Protein AF-0000000074071167 (afdb_homodimer)

Solvent-accessible surface area (backbone atoms only — not comparable to full-atom values): 14861 Å² total; per-residue (Å²): 129,53,59,58,55,45,3,50,53,38,32,27,72,57,63,32,62,69,58,28,47,52,48,52,48,46,32,66,63,79,45,95,58,9,66,58,42,38,47,42,33,30,44,48,33,30,44,53,70,60,43,84,77,59,56,71,67,57,53,39,49,47,52,36,39,33,23,45,48,62,66,31,44,68,61,24,44,54,43,50,52,38,33,47,76,71,65,48,55,68,67,48,55,52,46,49,53,56,64,41,32,87,77,57,34,65,68,40,50,60,58,34,46,63,49,51,50,50,53,35,55,75,70,47,51,77,78,44,74,84,52,63,75,78,58,71,87,106,130,52,59,59,55,44,4,50,52,39,33,28,71,57,64,32,63,68,58,29,49,52,47,52,48,46,33,65,63,80,44,96,58,9,65,58,41,38,47,42,33,30,45,48,34,30,44,53,70,61,43,83,76,58,56,70,67,57,52,39,49,46,52,36,39,34,23,44,49,64,66,32,45,69,60,26,43,55,43,48,52,37,34,46,76,71,64,47,54,68,68,46,54,51,48,50,54,57,64,41,33,89,77,57,33,67,69,40,52,59,58,35,46,64,50,50,49,50,53,36,53,76,69,46,48,77,78,42,75,88,37,68,83,62,56,72,86,105

Foldseek 3Di:
DDLLVLLLVQCCVQQNDPVSVVLVCLLVVPDVCNVVSVCCSRDVRNPVCPDDDDDNLVVLLVQLLVCLLVLNQVVNLSSVVSNVVVPNDPVVVVVSLVVCCVPRHDVSSVSNVVSSVVVCVVVCVLVDCVPVPDVPVD/DDLLVLLLVQCCVQQNDVVSVVLVCLLVVPDVCNVVSVCCSRDVRNPVCPDDDDDNLVVLLVQLLVCLQVLNQVVNLSSVVSNVVVPNDPVVVVVSLVVCCVPRHDVSSVSNVVSSVVVCVVVCVQVDCVVVVVPPVD

Organism: Necator americanus (NCBI:txid51031)

Nearest PDB structures (foldseek):
  2af7-assembly1_A  TM=8.895E-01  e=4.148E-04  Methanothermobacter thermautotrophicus
  2af7-assembly1_F  TM=8.508E-01  e=3.575E-04  Methanothermobacter thermautotrophicus
  4g9q-assembly1_A  TM=8.510E-01  e=4.271E-03  Sinorhizobium meliloti 1021
  2qeu-assembly1_B  TM=6.528E-01  e=2.496E-01  Paraburkholderia xenovorans LB400
  1vke-assembly1_A  TM=6.122E-01  e=4.307E-01  Thermotoga maritima MSB8

InterPro domains:
  IPR003779 Alkyl hydroperoxide reductase AhpD/CMD-like [PF02627] (41-117)
  IPR029032 AhpD-like [G3DSA:1.20.1290.10] (3-125)
  IPR029032 AhpD-like [SSF69118] (4-121)
  IPR052512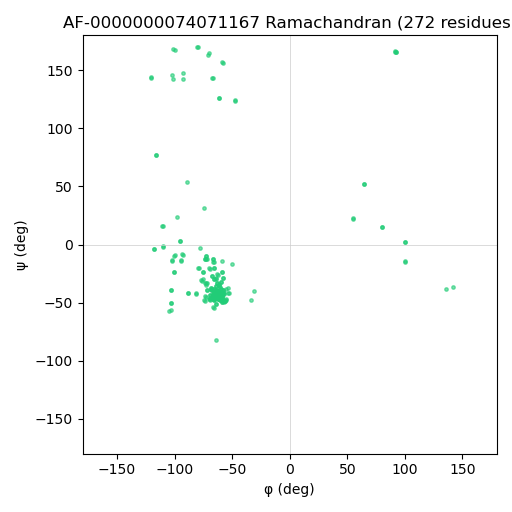 4-carboxymuconolactone decarboxylase/NDH-1 regulator [PTHR33570] (2-123)

Radius of gyration: 20.26 Å; Cα contacts (8 Å, |Δi|>4): 329; chains: 2; bounding box: 52×61×46 Å

Structure (mmCIF, N/CA/C/O backbone):
data_AF-0000000074071167-model_v1
#
loop_
_entity.id
_entity.type
_entity.pdbx_description
1 polymer 'Carboxymuconolactone decarboxylase family protein'
#
loop_
_atom_site.group_PDB
_atom_site.id
_atom_site.type_symbol
_atom_site.label_atom_id
_atom_site.label_alt_id
_atom_site.label_comp_id
_atom_site.label_asym_id
_atom_site.label_entity_id
_atom_site.label_seq_id
_atom_site.pdbx_PDB_ins_code
_atom_site.Cartn_x
_atom_site.Cartn_y
_atom_site.Cartn_z
_atom_site.occupancy
_atom_site.B_iso_or_equiv
_atom_site.auth_seq_id
_atom_site.auth_comp_id
_atom_site.auth_asym_id
_atom_site.auth_atom_id
_atom_site.pdbx_PDB_model_num
ATOM 1 N N . MET A 1 1 ? 15.211 -28.516 -3.738 1 82.88 1 MET A N 1
ATOM 2 C CA . MET A 1 1 ? 14.008 -27.938 -4.328 1 82.88 1 MET A CA 1
ATOM 3 C C . MET A 1 1 ? 14.367 -26.844 -5.324 1 82.88 1 MET A C 1
ATOM 5 O O . MET A 1 1 ? 15.203 -25.984 -5.039 1 82.88 1 MET A O 1
ATOM 9 N N . THR A 1 2 ? 13.945 -26.984 -6.566 1 92 2 THR A N 1
ATOM 10 C CA . THR A 1 2 ? 14.219 -25.984 -7.602 1 92 2 THR A CA 1
ATOM 11 C C . THR A 1 2 ? 13.43 -24.703 -7.348 1 92 2 THR A C 1
ATOM 13 O O . THR A 1 2 ? 12.531 -24.688 -6.5 1 92 2 THR A O 1
ATOM 16 N N . ALA A 1 3 ? 13.836 -23.656 -8.016 1 92.56 3 ALA A N 1
ATOM 17 C CA . ALA A 1 3 ? 13.078 -22.406 -7.945 1 92.56 3 ALA A CA 1
ATOM 18 C C . ALA A 1 3 ? 11.617 -22.641 -8.336 1 92.56 3 ALA A C 1
ATOM 20 O O . ALA A 1 3 ? 10.711 -22.047 -7.734 1 92.56 3 ALA A O 1
ATOM 21 N N . ARG A 1 4 ? 11.359 -23.469 -9.312 1 96.12 4 ARG A N 1
ATOM 22 C CA . ARG A 1 4 ? 10.008 -23.766 -9.789 1 96.12 4 ARG A CA 1
ATOM 23 C C . ARG A 1 4 ? 9.203 -24.5 -8.719 1 96.12 4 ARG A C 1
ATOM 25 O O . ARG A 1 4 ? 8.016 -24.219 -8.531 1 96.12 4 ARG A O 1
ATOM 32 N N . ASP A 1 5 ? 9.805 -25.484 -8.062 1 95.75 5 ASP A N 1
ATOM 33 C CA . ASP A 1 5 ? 9.133 -26.219 -6.992 1 95.75 5 ASP A CA 1
ATOM 34 C C . ASP A 1 5 ? 8.711 -25.281 -5.867 1 95.75 5 ASP A C 1
ATOM 36 O O . ASP A 1 5 ? 7.59 -25.375 -5.359 1 95.75 5 ASP A O 1
ATOM 40 N N . LYS A 1 6 ? 9.633 -24.438 -5.52 1 95.94 6 LYS A N 1
ATOM 41 C CA . LYS A 1 6 ? 9.352 -23.453 -4.477 1 95.94 6 LYS A CA 1
ATOM 42 C C . LYS A 1 6 ? 8.219 -22.516 -4.891 1 95.94 6 LYS A C 1
ATOM 44 O O . LYS A 1 6 ? 7.328 -22.219 -4.094 1 95.94 6 LYS A O 1
ATOM 49 N N . GLY A 1 7 ? 8.328 -22.031 -6.105 1 97.81 7 GLY A N 1
ATOM 50 C CA . GLY A 1 7 ? 7.297 -21.156 -6.637 1 97.81 7 GLY A CA 1
ATOM 51 C C . GLY A 1 7 ? 5.926 -21.812 -6.676 1 97.81 7 GLY A C 1
ATOM 52 O O . GLY A 1 7 ? 4.926 -21.188 -6.312 1 97.81 7 GLY A O 1
ATOM 53 N N . ASN A 1 8 ? 5.91 -23.047 -7.09 1 97.19 8 ASN A N 1
ATOM 54 C CA . ASN A 1 8 ? 4.648 -23.781 -7.137 1 97.19 8 ASN A CA 1
ATOM 55 C C . ASN A 1 8 ? 4.066 -23.984 -5.742 1 97.19 8 ASN A C 1
ATOM 57 O O . ASN A 1 8 ? 2.85 -23.891 -5.551 1 97.19 8 ASN A O 1
ATOM 61 N N . ALA A 1 9 ? 4.863 -24.312 -4.785 1 97.25 9 ALA A N 1
ATOM 62 C CA . ALA A 1 9 ? 4.398 -24.469 -3.406 1 97.25 9 ALA A CA 1
ATOM 63 C C . ALA A 1 9 ? 3.824 -23.156 -2.881 1 97.25 9 ALA A C 1
ATOM 65 O O . ALA A 1 9 ? 2.781 -23.141 -2.225 1 97.25 9 ALA A O 1
ATOM 66 N N . ALA A 1 10 ? 4.527 -22.062 -3.221 1 96.88 10 ALA A N 1
ATOM 67 C CA . ALA A 1 10 ? 4.086 -20.75 -2.773 1 96.88 10 ALA A CA 1
ATOM 68 C C . ALA A 1 10 ? 2.744 -20.375 -3.404 1 96.88 10 ALA A C 1
ATOM 70 O O . ALA A 1 10 ? 1.858 -19.844 -2.727 1 96.88 10 ALA A O 1
ATOM 71 N N . THR A 1 11 ? 2.605 -20.609 -4.688 1 97.69 11 THR A N 1
ATOM 72 C CA . THR A 1 11 ? 1.356 -20.297 -5.367 1 97.69 11 THR A CA 1
ATOM 73 C C . THR A 1 11 ? 0.211 -21.141 -4.828 1 97.69 11 THR A C 1
ATOM 75 O O . THR A 1 11 ? -0.906 -20.656 -4.652 1 97.69 11 THR A O 1
ATOM 78 N N . ARG A 1 12 ? 0.457 -22.375 -4.574 1 97.06 12 ARG A N 1
ATOM 79 C CA . ARG A 1 12 ? -0.574 -23.25 -4.023 1 97.06 12 ARG A CA 1
ATOM 80 C C . ARG A 1 12 ? -1.048 -22.75 -2.664 1 97.06 12 ARG A C 1
ATOM 82 O O . ARG A 1 12 ? -2.248 -22.75 -2.381 1 97.06 12 ARG A O 1
ATOM 89 N N . GLU A 1 13 ? -0.115 -22.422 -1.86 1 96.25 13 GLU A N 1
ATOM 90 C CA . GLU A 1 13 ? -0.447 -21.906 -0.532 1 96.25 13 GLU A CA 1
ATOM 91 C C . GLU A 1 13 ? -1.244 -20.609 -0.619 1 96.25 13 GLU A C 1
ATOM 93 O O . GLU A 1 13 ? -2.209 -20.422 0.124 1 96.25 13 GLU A O 1
ATOM 98 N N . LEU A 1 14 ? -0.869 -19.703 -1.526 1 95.69 14 LEU A N 1
ATOM 99 C CA . LEU A 1 14 ? -1.444 -18.359 -1.597 1 95.69 14 LEU A CA 1
ATOM 100 C C . LEU A 1 14 ? -2.779 -18.375 -2.334 1 95.69 14 LEU A C 1
ATOM 102 O O . LEU A 1 14 ? -3.754 -17.781 -1.881 1 95.69 14 LEU A O 1
ATOM 106 N N . MET A 1 15 ? -2.85 -19.125 -3.42 1 95.56 15 MET A N 1
ATOM 107 C CA . MET A 1 15 ? -3.998 -18.922 -4.297 1 95.56 15 MET A CA 1
ATOM 108 C C . MET A 1 15 ? -4.84 -20.188 -4.391 1 95.56 15 MET A C 1
ATOM 110 O O . MET A 1 15 ? -5.902 -20.188 -5.016 1 95.56 15 MET A O 1
ATOM 114 N N . GLY A 1 16 ? -4.375 -21.297 -3.752 1 95.19 16 GLY A N 1
ATOM 115 C CA . GLY A 1 16 ? -5.102 -22.562 -3.816 1 95.19 16 GLY A CA 1
ATOM 116 C C . GLY A 1 16 ? -4.66 -23.438 -4.965 1 95.19 16 GLY A C 1
ATOM 117 O O . GLY A 1 16 ? -4.016 -22.969 -5.906 1 95.19 16 GLY A O 1
ATOM 118 N N . THR A 1 17 ? -5.07 -24.656 -4.895 1 96.31 17 THR A N 1
ATOM 119 C CA . THR A 1 17 ? -4.578 -25.703 -5.781 1 96.31 17 THR A CA 1
ATOM 120 C C . THR A 1 17 ? -5.008 -25.438 -7.219 1 96.31 17 THR A C 1
ATOM 122 O O . THR A 1 17 ? -4.188 -25.516 -8.141 1 96.31 17 THR A O 1
ATOM 125 N N . GLU A 1 18 ? -6.23 -25.109 -7.438 1 95.62 18 GLU A N 1
ATOM 126 C CA . GLU A 1 18 ? -6.754 -24.969 -8.789 1 95.62 18 GLU A CA 1
ATOM 127 C C . GLU A 1 18 ? -6.062 -23.828 -9.531 1 95.62 18 GLU A C 1
ATOM 129 O O . GLU A 1 18 ? -5.562 -24.016 -10.648 1 95.62 18 GLU A O 1
ATOM 134 N N . GLN A 1 19 ? -6.012 -22.703 -8.938 1 95 19 GLN A N 1
ATOM 135 C CA . GLN A 1 19 ? -5.379 -21.547 -9.57 1 95 19 GLN A CA 1
ATOM 136 C C . GLN A 1 19 ? -3.881 -21.781 -9.758 1 95 19 GLN A C 1
ATOM 138 O O . GLN A 1 19 ? -3.307 -21.375 -10.773 1 95 19 GLN A O 1
ATOM 143 N N . SER A 1 20 ? -3.268 -22.359 -8.789 1 97.5 20 SER A N 1
ATOM 144 C CA . SER A 1 20 ? -1.844 -22.672 -8.875 1 97.5 20 SER A CA 1
ATOM 145 C C . SER A 1 20 ? -1.555 -23.609 -10.039 1 97.5 20 SER A C 1
ATOM 147 O O . SER A 1 20 ? -0.589 -23.422 -10.781 1 97.5 20 SER A O 1
ATOM 149 N N . GLU A 1 21 ? -2.355 -24.578 -10.234 1 96.81 21 GLU A N 1
ATOM 150 C CA . GLU A 1 21 ? -2.158 -25.547 -11.305 1 96.81 21 GLU A CA 1
ATOM 151 C C . GLU A 1 21 ? -2.348 -24.891 -12.68 1 96.81 21 GLU A C 1
ATOM 153 O O . GLU A 1 21 ? -1.665 -25.25 -13.641 1 96.81 21 GLU A O 1
ATOM 158 N N . ARG A 1 22 ? -3.314 -24.047 -12.719 1 96.62 22 ARG A N 1
ATOM 159 C CA . ARG A 1 22 ? -3.512 -23.344 -13.969 1 96.62 22 ARG A CA 1
ATOM 160 C C . ARG A 1 22 ? -2.271 -22.531 -14.344 1 96.62 22 ARG A C 1
ATOM 162 O O . ARG A 1 22 ? -1.848 -22.531 -15.5 1 96.62 22 ARG A O 1
ATOM 169 N N . LEU A 1 23 ? -1.764 -21.859 -13.422 1 96.62 23 LEU A N 1
ATOM 170 C CA . LEU A 1 23 ? -0.559 -21.078 -13.648 1 96.62 23 LEU A CA 1
ATOM 171 C C . LEU A 1 23 ? 0.621 -21.969 -14.008 1 96.62 23 LEU A C 1
ATOM 173 O O . LEU A 1 23 ? 1.398 -21.656 -14.906 1 96.62 23 LEU A O 1
ATOM 177 N N . ALA A 1 24 ? 0.753 -23.109 -13.328 1 97.38 24 ALA A N 1
ATOM 178 C CA . ALA A 1 24 ? 1.821 -24.062 -13.609 1 97.38 24 ALA A CA 1
ATOM 179 C C . ALA A 1 24 ? 1.696 -24.625 -15.016 1 97.38 24 ALA A C 1
ATOM 181 O O . ALA A 1 24 ? 2.701 -24.812 -15.711 1 97.38 24 ALA A O 1
ATOM 182 N N . THR A 1 25 ? 0.523 -24.859 -15.391 1 97.5 25 THR A N 1
ATOM 183 C CA . THR A 1 25 ? 0.271 -25.375 -16.734 1 97.5 25 THR A CA 1
ATOM 184 C C . THR A 1 25 ? 0.652 -24.344 -17.797 1 97.5 25 THR A C 1
ATOM 186 O O . THR A 1 25 ? 1.247 -24.688 -18.812 1 97.5 25 THR A O 1
ATOM 189 N N . ALA A 1 26 ? 0.287 -23.156 -17.531 1 96.62 26 ALA A N 1
ATOM 190 C CA . ALA A 1 26 ? 0.665 -22.094 -18.453 1 96.62 26 ALA A CA 1
ATOM 191 C C . ALA A 1 26 ? 2.182 -22 -18.594 1 96.62 26 ALA A C 1
ATOM 193 O O . ALA A 1 26 ? 2.701 -21.859 -19.703 1 96.62 26 ALA A O 1
ATOM 194 N N . ALA A 1 27 ? 2.852 -22.141 -17.531 1 97.06 27 ALA A N 1
ATOM 195 C CA . ALA A 1 27 ? 4.309 -22.016 -17.531 1 97.06 27 ALA A CA 1
ATOM 196 C C . ALA A 1 27 ? 4.957 -23.188 -18.266 1 97.06 27 ALA A C 1
ATOM 198 O O . ALA A 1 27 ? 6.047 -23.047 -18.828 1 97.06 27 ALA A O 1
ATOM 199 N N . ALA A 1 28 ? 4.234 -24.234 -18.375 1 96.25 28 ALA A N 1
ATOM 200 C CA . ALA A 1 28 ? 4.797 -25.453 -18.969 1 96.25 28 ALA A CA 1
ATOM 201 C C . AL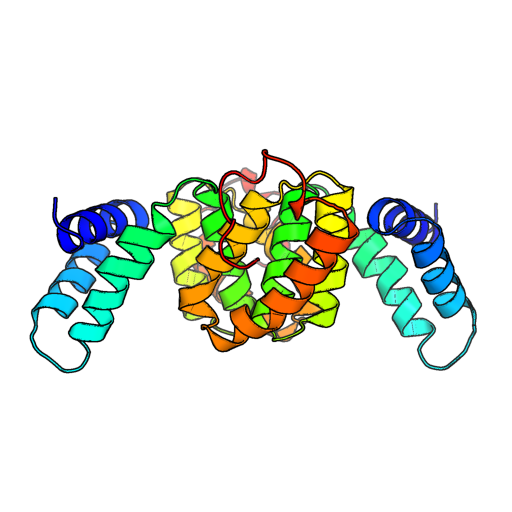A A 1 28 ? 4.375 -25.609 -20.422 1 96.25 28 ALA A C 1
ATOM 203 O O . ALA A 1 28 ? 4.848 -26.5 -21.125 1 96.25 28 ALA A O 1
ATOM 204 N N . SER A 1 29 ? 3.426 -24.828 -21.062 1 94.69 29 SER A N 1
ATOM 205 C CA . SER A 1 29 ? 2.734 -25.031 -22.344 1 94.69 29 SER A CA 1
ATOM 206 C C . SER A 1 29 ? 3.662 -24.766 -23.516 1 94.69 29 SER A C 1
ATOM 208 O O . SER A 1 29 ? 3.373 -25.188 -24.641 1 94.69 29 SER A O 1
ATOM 210 N N . ASP A 1 30 ? 4.879 -24.156 -23.359 1 92.56 30 ASP A N 1
ATOM 211 C CA . ASP A 1 30 ? 5.762 -23.734 -24.453 1 92.56 30 ASP A CA 1
ATOM 212 C C . ASP A 1 30 ? 5.039 -22.812 -25.422 1 92.56 30 ASP A C 1
ATOM 214 O O . ASP A 1 30 ? 5.324 -22.812 -26.609 1 92.56 30 ASP A O 1
ATOM 218 N N . THR A 1 31 ? 4.012 -22.172 -25.016 1 94.94 31 THR A N 1
ATOM 219 C CA . THR A 1 31 ? 3.273 -21.203 -25.812 1 94.94 31 THR A CA 1
ATOM 220 C C . THR A 1 31 ? 3.652 -19.781 -25.406 1 94.94 31 THR A C 1
ATOM 222 O O . THR A 1 31 ? 4.469 -19.578 -24.5 1 94.94 31 THR A O 1
ATOM 225 N N . PHE A 1 32 ? 3.164 -18.812 -26.312 1 96.19 32 PHE A N 1
ATOM 226 C CA . PHE A 1 32 ? 3.381 -17.406 -26 1 96.19 32 PHE A CA 1
ATOM 227 C C . PHE A 1 32 ? 2.994 -17.109 -24.562 1 96.19 32 PHE A C 1
ATOM 229 O O . PHE A 1 32 ? 1.9 -17.469 -24.109 1 96.19 32 PHE A O 1
ATOM 236 N N . GLY A 1 33 ? 3.928 -16.562 -23.812 1 96.88 33 GLY A N 1
ATOM 237 C CA . GLY A 1 33 ? 3.68 -16.156 -22.438 1 96.88 33 GLY A CA 1
ATOM 238 C C . GLY A 1 33 ? 4.184 -17.156 -21.422 1 96.88 33 GLY A C 1
ATOM 239 O O . GLY A 1 33 ? 4.199 -16.875 -20.219 1 96.88 33 GLY A O 1
ATOM 240 N N . ALA A 1 34 ? 4.477 -18.297 -21.844 1 97 34 ALA A N 1
ATOM 241 C CA . ALA A 1 34 ? 4.914 -19.344 -20.938 1 97 34 ALA A CA 1
ATOM 242 C C . ALA A 1 34 ? 6.074 -18.875 -20.062 1 97 34 ALA A C 1
ATOM 244 O O . ALA A 1 34 ? 6.082 -19.094 -18.844 1 97 34 ALA A O 1
ATOM 245 N N . ASP A 1 35 ? 6.969 -18.172 -20.672 1 96.5 35 ASP A N 1
ATOM 246 C CA . ASP A 1 35 ? 8.125 -17.688 -19.922 1 96.5 35 ASP A CA 1
ATOM 247 C C . ASP A 1 35 ? 7.711 -16.625 -18.891 1 96.5 35 ASP A C 1
ATOM 249 O O . ASP A 1 35 ? 8.281 -16.562 -17.797 1 96.5 35 ASP A O 1
ATOM 253 N N . ILE A 1 36 ? 6.812 -15.828 -19.281 1 97.38 36 ILE A N 1
ATOM 254 C CA . ILE A 1 36 ? 6.312 -14.805 -18.375 1 97.38 36 ILE A CA 1
ATOM 255 C C . ILE A 1 36 ? 5.66 -15.461 -17.156 1 97.38 36 ILE A C 1
ATOM 257 O O . ILE A 1 36 ? 5.918 -15.07 -16.016 1 97.38 36 ILE A O 1
ATOM 261 N N . ALA A 1 37 ? 4.832 -16.453 -17.406 1 97.44 37 ALA A N 1
ATOM 262 C CA . ALA A 1 37 ? 4.238 -17.234 -16.312 1 97.44 37 ALA A CA 1
ATOM 263 C C . ALA A 1 37 ? 5.312 -17.859 -15.438 1 97.44 37 ALA A C 1
ATOM 265 O O . ALA A 1 37 ? 5.184 -17.891 -14.211 1 97.44 37 ALA A O 1
ATOM 266 N N . GLY A 1 38 ? 6.32 -18.359 -16.062 1 97.12 38 GLY A N 1
ATOM 267 C CA . GLY A 1 38 ? 7.438 -18.922 -15.312 1 97.12 38 GLY A CA 1
ATOM 268 C C . GLY A 1 38 ? 8.125 -17.906 -14.414 1 97.12 38 GLY A C 1
ATOM 269 O O . GLY A 1 38 ? 8.461 -18.219 -13.273 1 97.12 38 GLY A O 1
ATOM 270 N N . TYR A 1 39 ? 8.352 -16.703 -14.938 1 96.38 39 TYR A N 1
ATOM 271 C CA . TYR A 1 39 ? 8.945 -15.648 -14.125 1 96.38 39 TYR A CA 1
ATOM 272 C C . TYR A 1 39 ? 8.062 -15.328 -12.922 1 96.38 39 TYR A C 1
ATOM 274 O O . TYR A 1 39 ? 8.562 -15.078 -11.828 1 96.38 39 TYR A O 1
ATOM 282 N N . ALA A 1 40 ? 6.789 -15.289 -13.164 1 97.56 40 ALA A N 1
ATOM 283 C CA . ALA A 1 40 ? 5.867 -15.023 -12.055 1 97.56 40 ALA A CA 1
ATOM 284 C C . ALA A 1 40 ? 6 -16.078 -10.969 1 97.56 40 ALA A C 1
ATOM 286 O O . ALA A 1 40 ? 6.145 -15.75 -9.789 1 97.56 40 ALA A O 1
ATOM 287 N N . ILE A 1 41 ? 6.008 -17.328 -11.375 1 97.69 41 ILE A N 1
ATOM 288 C CA . ILE A 1 41 ? 6.066 -18.422 -10.414 1 97.69 41 ILE A CA 1
ATOM 289 C C . ILE A 1 41 ? 7.406 -18.406 -9.688 1 97.69 41 ILE A C 1
ATOM 291 O O . ILE A 1 41 ? 7.449 -18.422 -8.453 1 97.69 41 ILE A O 1
ATOM 295 N N . ASP A 1 42 ? 8.422 -18.281 -10.414 1 97.62 42 ASP A N 1
ATOM 296 C CA . ASP A 1 42 ? 9.758 -18.422 -9.852 1 97.62 42 ASP A CA 1
ATOM 297 C C . ASP A 1 42 ? 10.133 -17.219 -9 1 97.62 42 ASP A C 1
ATOM 299 O O . ASP A 1 42 ? 10.633 -17.359 -7.883 1 97.62 42 ASP A O 1
ATOM 303 N N . HIS A 1 43 ? 9.867 -16.062 -9.5 1 97 43 HIS A N 1
ATOM 304 C CA . HIS A 1 43 ? 10.438 -14.867 -8.883 1 97 43 HIS A CA 1
ATOM 305 C C . HIS A 1 43 ? 9.398 -14.133 -8.047 1 97 43 HIS A C 1
ATOM 307 O O . HIS A 1 43 ? 9.641 -13.805 -6.883 1 97 43 HIS A O 1
ATOM 313 N N . VAL A 1 44 ? 8.258 -13.875 -8.609 1 97.69 44 VAL A N 1
ATOM 314 C CA . VAL A 1 44 ? 7.254 -13.117 -7.863 1 97.69 44 VAL A CA 1
ATOM 315 C C . VAL A 1 44 ? 6.773 -13.938 -6.668 1 97.69 44 VAL A C 1
ATOM 317 O O . VAL A 1 44 ? 6.895 -13.5 -5.52 1 97.69 44 VAL A O 1
ATOM 320 N N . PHE A 1 45 ? 6.328 -15.133 -6.945 1 97.62 45 PHE A N 1
ATOM 321 C CA . PHE A 1 45 ? 5.707 -15.906 -5.879 1 97.62 45 PHE A CA 1
ATOM 322 C C . PHE A 1 45 ? 6.754 -16.719 -5.125 1 97.62 45 PHE A C 1
ATOM 324 O O . PHE A 1 45 ? 6.707 -16.812 -3.898 1 97.62 45 PHE A O 1
ATOM 331 N N . GLY A 1 46 ? 7.684 -17.328 -5.777 1 97.25 46 GLY A N 1
ATOM 332 C CA . GLY A 1 46 ? 8.672 -18.188 -5.152 1 97.25 46 GLY A CA 1
ATOM 333 C C . GLY A 1 46 ? 9.711 -17.438 -4.348 1 97.25 46 GLY A C 1
ATOM 334 O O . GLY A 1 46 ? 10.211 -17.938 -3.342 1 97.25 46 GLY A O 1
ATOM 335 N N . ASP A 1 47 ? 10.062 -16.266 -4.832 1 96.62 47 ASP A N 1
ATOM 336 C CA . ASP A 1 47 ? 11.117 -15.5 -4.164 1 96.62 47 ASP A CA 1
ATOM 337 C C . ASP A 1 47 ? 10.531 -14.359 -3.332 1 96.62 47 ASP A C 1
ATOM 339 O O . ASP A 1 47 ? 10.68 -14.336 -2.109 1 96.62 47 ASP A O 1
ATOM 343 N N . ILE A 1 48 ? 9.789 -13.5 -3.863 1 97.31 48 ILE A N 1
ATOM 344 C CA . ILE A 1 48 ? 9.359 -12.266 -3.211 1 97.31 48 ILE A CA 1
ATOM 345 C C . ILE A 1 48 ? 8.289 -12.578 -2.17 1 97.31 48 ILE A C 1
ATOM 347 O O . ILE A 1 48 ? 8.391 -12.156 -1.017 1 97.31 48 ILE A O 1
ATOM 351 N N . TRP A 1 49 ? 7.305 -13.336 -2.5 1 97.44 49 TRP A N 1
ATOM 352 C CA . TRP A 1 49 ? 6.18 -13.594 -1.606 1 97.44 49 TRP A CA 1
ATOM 353 C C . TRP A 1 49 ? 6.586 -14.523 -0.471 1 97.44 49 TRP A C 1
ATOM 355 O O . TRP A 1 49 ? 5.84 -14.695 0.498 1 97.44 49 TRP A O 1
ATOM 365 N N . THR A 1 50 ? 7.797 -15.117 -0.554 1 95.94 50 THR A N 1
ATOM 366 C CA . THR A 1 50 ? 8.219 -16.062 0.48 1 95.94 50 THR A CA 1
ATOM 367 C C . THR A 1 50 ? 9.336 -15.469 1.326 1 95.94 50 THR A C 1
ATOM 369 O O . THR A 1 50 ? 9.883 -16.141 2.205 1 95.94 50 THR A O 1
ATOM 372 N N . ARG A 1 51 ? 9.781 -14.273 1.007 1 94.38 51 ARG A N 1
ATOM 373 C CA . ARG A 1 51 ? 10.797 -13.617 1.831 1 94.38 51 ARG A CA 1
ATOM 374 C C . ARG A 1 51 ? 10.312 -13.469 3.271 1 94.38 51 ARG A C 1
ATOM 376 O O . ARG A 1 51 ? 9.109 -13.383 3.525 1 94.38 51 ARG A O 1
ATOM 383 N N . LYS A 1 52 ? 11.5 -13.383 3.91 1 90.25 52 LYS A N 1
ATOM 384 C CA . LYS A 1 52 ? 11.227 -13.117 5.32 1 90.25 52 LYS A CA 1
ATOM 385 C C . LYS A 1 52 ? 11.227 -11.625 5.613 1 90.25 52 LYS A C 1
ATOM 387 O O . LYS A 1 52 ? 11.641 -10.82 4.773 1 90.25 52 LYS A O 1
ATOM 392 N N . GLY A 1 53 ? 10.453 -11.008 6.41 1 91.25 53 GLY A N 1
ATOM 393 C CA . GLY A 1 53 ? 10.508 -9.617 6.812 1 91.25 53 GLY A CA 1
ATOM 394 C C . GLY A 1 53 ? 9.133 -8.977 6.953 1 91.25 53 GLY A C 1
ATOM 395 O O . GLY A 1 53 ? 8.977 -7.984 7.66 1 91.25 53 GLY A O 1
ATOM 396 N N . LEU A 1 54 ? 8.336 -9.43 6.039 1 94.56 54 LEU A N 1
ATOM 397 C CA . LEU A 1 54 ? 6.945 -9.023 6.176 1 94.56 54 LEU A CA 1
ATOM 398 C C . LEU A 1 54 ? 6.035 -10.234 6.312 1 94.56 54 LEU A C 1
ATOM 400 O O . LEU A 1 54 ? 6.273 -11.266 5.68 1 94.56 54 LEU A O 1
ATOM 404 N N . ASP A 1 55 ? 5.02 -10.094 7.121 1 95.31 55 ASP A N 1
ATOM 405 C CA . ASP A 1 55 ? 4.035 -11.172 7.188 1 95.31 55 ASP A CA 1
ATOM 406 C C . ASP A 1 55 ? 3.061 -11.094 6.016 1 95.31 55 ASP A C 1
ATOM 408 O O . ASP A 1 55 ? 3.088 -10.141 5.242 1 95.31 55 ASP A O 1
ATOM 412 N N . GLN A 1 56 ? 2.273 -12.156 5.887 1 93.5 56 GLN A N 1
ATOM 413 C CA . GLN A 1 56 ? 1.395 -12.305 4.73 1 93.5 56 GLN A CA 1
ATOM 414 C C . GLN A 1 56 ? 0.374 -11.172 4.668 1 93.5 56 GLN A C 1
ATOM 416 O O . GLN A 1 56 ? 0.115 -10.625 3.594 1 93.5 56 GLN A O 1
ATOM 421 N N . PRO A 1 57 ? -0.273 -10.719 5.777 1 94.25 57 PRO A N 1
ATOM 422 C CA . PRO A 1 57 ? -1.238 -9.617 5.707 1 94.25 57 PRO A CA 1
ATOM 423 C C . PRO A 1 57 ? -0.617 -8.32 5.203 1 94.25 57 PRO A C 1
ATOM 425 O O . PRO A 1 57 ? -1.248 -7.582 4.438 1 94.25 57 PRO A O 1
ATOM 428 N N . ARG A 1 58 ? 0.602 -8.062 5.562 1 96.62 58 ARG A N 1
ATOM 429 C CA . ARG A 1 58 ? 1.262 -6.84 5.105 1 96.62 58 ARG A CA 1
ATOM 430 C C . ARG A 1 58 ? 1.608 -6.926 3.625 1 96.62 58 ARG A C 1
ATOM 432 O O . ARG A 1 58 ? 1.512 -5.93 2.902 1 96.62 58 ARG A O 1
ATOM 439 N N . ARG A 1 59 ? 2.041 -8.078 3.145 1 97.75 59 ARG A N 1
ATOM 440 C CA . ARG A 1 59 ? 2.291 -8.266 1.719 1 97.75 59 ARG A CA 1
ATOM 441 C C . ARG A 1 59 ? 1.011 -8.078 0.911 1 97.75 59 ARG A C 1
ATOM 443 O O . ARG A 1 59 ? 1.021 -7.434 -0.139 1 97.75 59 ARG A O 1
ATOM 450 N N . SER A 1 60 ? -0.077 -8.648 1.415 1 97.75 60 SER A N 1
ATOM 451 C CA . SER A 1 60 ? -1.37 -8.477 0.761 1 97.75 60 SER A CA 1
ATOM 452 C C . SER A 1 60 ? -1.789 -7.012 0.744 1 97.75 60 SER A C 1
ATOM 454 O O . SER A 1 60 ? -2.287 -6.516 -0.268 1 97.75 60 SER A O 1
ATOM 456 N N . LEU A 1 61 ? -1.602 -6.367 1.866 1 98.19 61 LEU A N 1
ATOM 457 C CA . LEU A 1 61 ? -1.955 -4.957 1.985 1 98.19 61 LEU A CA 1
ATOM 458 C C . LEU A 1 61 ? -1.204 -4.121 0.957 1 98.19 61 LEU A C 1
ATOM 460 O O . LEU A 1 61 ? -1.802 -3.289 0.271 1 98.19 61 LEU A O 1
ATOM 464 N N . ILE A 1 62 ? 0.102 -4.324 0.831 1 98.69 62 ILE A N 1
ATOM 465 C CA . ILE A 1 62 ? 0.927 -3.613 -0.142 1 98.69 62 ILE A CA 1
ATOM 466 C C . ILE A 1 62 ? 0.398 -3.871 -1.551 1 98.69 62 ILE A C 1
ATOM 468 O O . ILE A 1 62 ? 0.181 -2.93 -2.32 1 98.69 62 ILE A O 1
ATOM 472 N N . THR A 1 63 ? 0.173 -5.098 -1.891 1 98.69 63 THR A N 1
ATOM 473 C CA . THR A 1 63 ? -0.212 -5.484 -3.242 1 98.69 63 THR A CA 1
ATOM 474 C C . THR A 1 63 ? -1.588 -4.926 -3.594 1 98.69 63 THR A C 1
ATOM 476 O O . THR A 1 63 ? -1.772 -4.348 -4.668 1 98.69 63 THR A O 1
ATOM 479 N N . MET A 1 64 ? -2.551 -5.035 -2.645 1 98.75 64 MET A N 1
ATOM 480 C CA . MET A 1 64 ? -3.871 -4.457 -2.875 1 98.75 64 MET A CA 1
ATOM 481 C C . MET A 1 64 ? -3.777 -2.947 -3.072 1 98.75 64 MET A C 1
ATOM 483 O O . MET A 1 64 ? -4.461 -2.385 -3.928 1 98.75 64 MET A O 1
ATOM 487 N N . THR A 1 65 ? -2.949 -2.33 -2.281 1 98.88 65 THR A N 1
ATOM 488 C CA . THR A 1 65 ? -2.76 -0.887 -2.385 1 98.88 65 THR A CA 1
ATOM 489 C C . THR A 1 65 ? -2.223 -0.509 -3.762 1 98.88 65 THR A C 1
ATOM 491 O O . THR A 1 65 ? -2.717 0.428 -4.391 1 98.88 65 THR A O 1
ATOM 494 N N . VAL A 1 66 ? -1.243 -1.244 -4.25 1 98.81 66 VAL A N 1
ATOM 495 C CA . VAL A 1 66 ? -0.688 -0.994 -5.578 1 98.81 66 VAL A CA 1
ATOM 496 C C . VAL A 1 66 ? -1.786 -1.123 -6.629 1 98.81 66 VAL A C 1
ATOM 498 O O . VAL A 1 66 ? -1.879 -0.298 -7.543 1 98.81 66 VAL A O 1
ATOM 501 N N . MET A 1 67 ? -2.611 -2.143 -6.527 1 98.75 67 MET A N 1
ATOM 502 C CA . MET A 1 67 ? -3.637 -2.395 -7.539 1 98.75 67 MET A CA 1
ATOM 503 C C . MET A 1 67 ? -4.645 -1.253 -7.586 1 98.75 67 MET A C 1
ATOM 505 O O . MET A 1 67 ? -5.066 -0.839 -8.672 1 98.75 67 MET A O 1
ATOM 509 N N . VAL A 1 68 ? -5.02 -0.741 -6.426 1 98.69 68 VAL A N 1
ATOM 510 C CA . VAL A 1 68 ? -5.941 0.388 -6.375 1 98.69 68 VAL A CA 1
ATOM 511 C C . VAL A 1 68 ? -5.277 1.627 -6.973 1 98.69 68 VAL A C 1
ATOM 513 O O . VAL A 1 68 ? -5.871 2.316 -7.805 1 98.69 68 VAL A O 1
ATOM 516 N N . ALA A 1 69 ? -4.074 1.879 -6.578 1 98.75 69 ALA A N 1
ATOM 517 C CA . ALA A 1 69 ? -3.354 3.072 -7.012 1 98.75 69 ALA A CA 1
ATOM 518 C C . ALA A 1 69 ? -3.133 3.064 -8.523 1 98.75 69 ALA A C 1
ATOM 520 O O . ALA A 1 69 ? -3.164 4.113 -9.164 1 98.75 69 ALA A O 1
ATOM 521 N N . MET A 1 70 ? -2.963 1.899 -9.055 1 98.06 70 MET A N 1
ATOM 522 C CA . MET A 1 70 ? -2.678 1.762 -10.477 1 98.06 70 MET A CA 1
ATOM 523 C C . MET A 1 70 ? -3.959 1.509 -11.266 1 98.06 70 MET A C 1
ATOM 525 O O . MET A 1 70 ? -3.908 1.199 -12.461 1 98.06 70 MET A O 1
ATOM 529 N N . ARG A 1 71 ? -5.125 1.511 -10.633 1 97.75 71 ARG A N 1
ATOM 530 C CA . ARG A 1 71 ? -6.434 1.371 -11.266 1 97.75 71 ARG A CA 1
ATOM 531 C C . ARG A 1 71 ? -6.578 0.003 -11.922 1 97.75 71 ARG A C 1
ATOM 533 O O . ARG A 1 71 ? -6.934 -0.092 -13.102 1 97.75 71 ARG A O 1
ATOM 540 N N . GLN A 1 72 ? -6.305 -1.012 -11.156 1 97.81 72 GLN A N 1
ATOM 541 C CA . GLN A 1 72 ? -6.441 -2.408 -11.562 1 97.81 72 GLN A CA 1
ATOM 542 C C . GLN A 1 72 ? -7.492 -3.123 -10.719 1 97.81 72 GLN A C 1
ATOM 544 O O . GLN A 1 72 ? -7.168 -4.008 -9.922 1 97.81 72 GLN A O 1
ATOM 549 N N . PRO A 1 73 ? -8.758 -2.896 -10.992 1 97.31 73 PRO A N 1
ATOM 550 C CA . PRO A 1 73 ? -9.812 -3.391 -10.102 1 97.31 73 PRO A CA 1
ATOM 551 C C . PRO A 1 73 ? -9.938 -4.914 -10.117 1 97.31 73 PRO A C 1
ATOM 553 O O . PRO A 1 73 ? -10.219 -5.527 -9.086 1 97.31 73 PRO A O 1
ATOM 556 N N . HIS A 1 74 ? -9.758 -5.516 -11.266 1 96.94 74 HIS A N 1
ATOM 557 C CA . HIS A 1 74 ? -9.836 -6.973 -11.32 1 96.94 74 HIS A CA 1
ATOM 558 C C . HIS A 1 74 ? -8.75 -7.617 -10.469 1 96.94 74 HIS A C 1
ATOM 560 O O . HIS A 1 74 ? -9.008 -8.562 -9.727 1 96.94 74 HIS A O 1
ATOM 566 N N . GLU A 1 75 ? -7.52 -7.098 -10.648 1 97.94 75 GLU A N 1
ATOM 567 C CA . GLU A 1 75 ? -6.402 -7.605 -9.852 1 97.94 75 GLU A CA 1
ATOM 568 C C . GLU A 1 75 ? -6.609 -7.316 -8.367 1 97.94 75 GLU A C 1
ATOM 570 O O . GLU A 1 75 ? -6.234 -8.125 -7.516 1 97.94 75 GLU A O 1
ATOM 575 N N . PHE A 1 76 ? -7.215 -6.148 -8.039 1 98.56 76 PHE A N 1
ATOM 576 C CA . PHE A 1 76 ? -7.582 -5.871 -6.66 1 98.56 76 PHE A CA 1
ATOM 577 C C . PHE A 1 76 ? -8.477 -6.973 -6.102 1 98.56 76 PHE A C 1
ATOM 579 O O . PHE A 1 76 ? -8.258 -7.453 -4.988 1 98.56 76 PHE A O 1
ATOM 586 N N . GLY A 1 77 ? -9.477 -7.34 -6.871 1 98 77 GLY A N 1
ATOM 587 C CA . GLY A 1 77 ? -10.375 -8.398 -6.434 1 98 77 GLY A CA 1
ATOM 588 C C . GLY A 1 77 ? -9.672 -9.711 -6.18 1 98 77 GLY A C 1
ATOM 589 O O . GLY A 1 77 ? -9.938 -10.391 -5.184 1 98 77 GLY A O 1
ATOM 590 N N . LEU A 1 78 ? -8.797 -10.109 -7.055 1 97.19 78 LEU A N 1
ATOM 591 C CA . LEU A 1 78 ? -8.016 -11.328 -6.898 1 97.19 78 LEU A CA 1
ATOM 592 C C . LEU A 1 78 ? -7.242 -11.312 -5.586 1 97.19 78 LEU A C 1
ATOM 594 O O . LEU A 1 78 ? -7.312 -12.273 -4.809 1 97.19 78 LEU A O 1
ATOM 598 N N . HIS A 1 79 ? -6.59 -10.273 -5.324 1 98.06 79 HIS A N 1
ATOM 599 C CA . HIS A 1 79 ? -5.734 -10.203 -4.148 1 98.06 79 HIS A CA 1
ATOM 600 C C . HIS A 1 79 ? -6.555 -10 -2.879 1 98.06 79 HIS A C 1
ATOM 602 O O . HIS A 1 79 ? -6.137 -10.414 -1.794 1 98.06 79 HIS A O 1
ATOM 608 N N . MET A 1 80 ? -7.723 -9.305 -2.982 1 97.81 80 MET A N 1
ATOM 609 C CA . MET A 1 80 ? -8.633 -9.266 -1.838 1 97.81 80 MET A CA 1
ATOM 610 C C . MET A 1 80 ? -9.039 -10.68 -1.426 1 97.81 80 MET A C 1
ATOM 612 O O . MET A 1 80 ? -9.094 -10.992 -0.235 1 97.81 80 MET A O 1
ATOM 616 N N . ASN A 1 81 ? -9.344 -11.539 -2.43 1 97.06 81 ASN A N 1
ATOM 617 C CA . ASN A 1 81 ? -9.656 -12.93 -2.123 1 97.06 81 ASN A CA 1
ATOM 618 C C . ASN A 1 81 ? -8.508 -13.625 -1.394 1 97.06 81 ASN A C 1
ATOM 620 O O . ASN A 1 81 ? -8.727 -14.32 -0.4 1 97.06 81 ASN A O 1
ATOM 624 N N . PHE A 1 82 ? -7.262 -13.398 -1.88 1 96.44 82 PHE A N 1
ATOM 625 C CA . PHE A 1 82 ? -6.098 -13.977 -1.216 1 96.44 82 PHE A CA 1
ATOM 626 C C . PHE A 1 82 ? -6.012 -13.508 0.231 1 96.44 82 PHE A C 1
ATOM 628 O O . PHE A 1 82 ? -5.781 -14.305 1.138 1 96.44 82 PHE A O 1
ATOM 635 N N . ALA A 1 83 ? -6.191 -12.203 0.425 1 96.88 83 ALA A N 1
ATOM 636 C CA . ALA A 1 83 ? -6.102 -11.625 1.764 1 96.88 83 ALA A CA 1
ATOM 637 C C . ALA A 1 83 ? -7.129 -12.25 2.701 1 96.88 83 ALA A C 1
ATOM 639 O O . ALA A 1 83 ? -6.797 -12.633 3.826 1 96.88 83 ALA A O 1
ATOM 640 N N . LEU A 1 84 ? -8.328 -12.375 2.236 1 95.62 84 LEU A N 1
ATOM 641 C CA . LEU A 1 84 ? -9.398 -12.953 3.041 1 95.62 84 LEU A CA 1
ATOM 642 C C . LEU A 1 84 ? -9.133 -14.422 3.324 1 95.62 84 LEU A C 1
ATOM 644 O O . LEU A 1 84 ? -9.359 -14.898 4.441 1 95.62 84 LEU A O 1
ATOM 648 N N . ASP A 1 85 ? -8.648 -15.18 2.352 1 95.44 85 ASP A N 1
ATOM 649 C CA . ASP A 1 85 ? -8.312 -16.594 2.518 1 95.44 85 ASP A CA 1
ATOM 650 C C . ASP A 1 85 ? -7.27 -16.781 3.615 1 95.44 85 ASP A C 1
ATOM 652 O O . ASP A 1 85 ? -7.219 -17.844 4.254 1 95.44 85 ASP A O 1
ATOM 656 N N . HIS A 1 86 ? -6.531 -15.781 3.873 1 95.56 86 HIS A N 1
ATOM 657 C CA . HIS A 1 86 ? -5.449 -15.898 4.844 1 95.56 86 HIS A CA 1
ATOM 658 C C . HIS A 1 86 ? -5.746 -15.094 6.102 1 95.56 86 HIS A C 1
ATOM 660 O O . HIS A 1 86 ? -4.828 -14.68 6.812 1 95.56 86 HIS A O 1
ATOM 666 N N . GLY A 1 87 ? -7.004 -14.703 6.281 1 93.94 87 GLY A N 1
ATOM 667 C CA . GLY A 1 87 ? -7.488 -14.297 7.59 1 93.94 87 GLY A CA 1
ATOM 668 C C . GLY A 1 87 ? -7.535 -12.797 7.77 1 93.94 87 GLY A C 1
ATOM 669 O O . GLY A 1 87 ? -7.824 -12.305 8.859 1 93.94 87 GLY A O 1
ATOM 670 N N . MET A 1 88 ? -7.195 -12.023 6.77 1 94.06 88 MET A N 1
ATOM 671 C CA . MET A 1 88 ? -7.328 -10.578 6.934 1 94.06 88 MET A CA 1
ATOM 672 C C . MET A 1 88 ? -8.781 -10.188 7.188 1 94.06 88 MET A C 1
ATOM 674 O O . MET A 1 88 ? -9.664 -10.547 6.414 1 94.06 88 MET A O 1
ATOM 678 N N . PRO A 1 89 ? -8.984 -9.461 8.273 1 93.62 89 PRO A N 1
ATOM 679 C CA . PRO A 1 89 ? -10.367 -9.055 8.547 1 93.62 89 PRO A CA 1
ATOM 680 C C . PRO A 1 89 ? -10.906 -8.07 7.512 1 93.62 89 PRO A C 1
ATOM 682 O O . PRO A 1 89 ? -10.18 -7.191 7.051 1 93.62 89 PRO A O 1
ATOM 685 N N . LEU A 1 90 ? -12.141 -8.219 7.207 1 93.25 90 LEU A N 1
ATOM 686 C CA . LEU A 1 90 ? -12.805 -7.383 6.211 1 93.25 90 LEU A CA 1
ATOM 687 C C . LEU A 1 90 ? -12.719 -5.91 6.586 1 93.25 90 LEU A C 1
ATOM 689 O O . LEU A 1 90 ? -12.492 -5.055 5.727 1 93.25 90 LEU A O 1
ATOM 693 N N . HIS A 1 91 ? -12.852 -5.59 7.867 1 92.88 91 HIS A N 1
ATOM 694 C CA . HIS A 1 91 ? -12.844 -4.199 8.297 1 92.88 91 HIS A CA 1
ATOM 695 C C . HIS A 1 91 ? -11.477 -3.559 8.047 1 92.88 91 HIS A C 1
ATOM 697 O O . HIS A 1 91 ? -11.391 -2.354 7.797 1 92.88 91 HIS A O 1
ATOM 703 N N . GLU A 1 92 ? -10.43 -4.309 8.078 1 94.75 92 GLU A N 1
ATOM 704 C CA . GLU A 1 92 ? -9.102 -3.762 7.816 1 94.75 92 GLU A CA 1
ATOM 705 C C . GLU A 1 92 ? -8.922 -3.432 6.336 1 94.75 92 GLU A C 1
ATOM 707 O O . GLU A 1 92 ? -8.219 -2.48 5.988 1 94.75 92 GLU A O 1
ATOM 712 N N . ILE A 1 93 ? -9.555 -4.223 5.469 1 96.5 93 ILE A N 1
ATOM 713 C CA . ILE A 1 93 ? -9.531 -3.918 4.043 1 96.5 93 ILE A CA 1
ATOM 714 C C . ILE A 1 93 ? -10.281 -2.613 3.781 1 96.5 93 ILE A C 1
ATOM 716 O O . ILE A 1 93 ? -9.812 -1.762 3.023 1 96.5 93 ILE A O 1
ATOM 720 N N . GLU A 1 94 ? -11.422 -2.418 4.402 1 95.25 94 GLU A N 1
ATOM 721 C CA . GLU A 1 94 ? -12.164 -1.165 4.277 1 95.25 94 GLU A CA 1
ATOM 722 C C . GLU A 1 94 ? -11.328 0.017 4.773 1 95.25 94 GLU A C 1
ATOM 724 O O . GLU A 1 94 ? -11.273 1.06 4.117 1 95.25 94 GLU A O 1
ATOM 729 N N . GLU A 1 95 ? -10.758 -0.166 5.922 1 96.81 95 GLU A N 1
ATOM 730 C CA . GLU A 1 95 ? -9.93 0.9 6.48 1 96.81 95 GLU A CA 1
ATOM 731 C C . GLU A 1 95 ? -8.773 1.242 5.551 1 96.81 95 GLU A C 1
ATOM 733 O O . GLU A 1 95 ? -8.375 2.406 5.441 1 96.81 95 GLU A O 1
ATOM 738 N N . ALA A 1 96 ? -8.195 0.223 4.93 1 97.88 96 ALA A N 1
ATOM 739 C CA . ALA A 1 96 ? -7.133 0.474 3.959 1 97.88 96 ALA A CA 1
ATOM 740 C C . ALA A 1 96 ? -7.641 1.32 2.795 1 97.88 96 ALA A C 1
ATOM 742 O O . ALA A 1 96 ? -6.965 2.254 2.355 1 97.88 96 ALA A O 1
ATOM 743 N N . LEU A 1 97 ? -8.797 1.033 2.264 1 98 97 LEU A N 1
ATOM 744 C CA . LEU A 1 97 ? -9.375 1.802 1.166 1 98 97 LEU A CA 1
ATOM 745 C C . LEU A 1 97 ? -9.625 3.244 1.589 1 98 97 LEU A C 1
ATOM 747 O O . LEU A 1 97 ? -9.375 4.176 0.819 1 98 97 LEU A O 1
ATOM 751 N N . ILE A 1 98 ? -10.109 3.432 2.793 1 97.44 98 ILE A N 1
ATOM 752 C CA . ILE A 1 98 ? -10.344 4.773 3.32 1 97.44 98 ILE A CA 1
ATOM 753 C C . ILE A 1 98 ? -9.016 5.52 3.43 1 97.44 98 ILE A C 1
ATOM 755 O O . ILE A 1 98 ? -8.922 6.688 3.047 1 97.44 98 ILE A O 1
ATOM 759 N N . GLN A 1 99 ? -7.992 4.852 3.914 1 98.12 99 GLN A N 1
ATOM 760 C CA . GLN A 1 99 ? -6.668 5.449 4.047 1 98.12 99 GLN A CA 1
ATOM 761 C C . GLN A 1 99 ? -6.129 5.902 2.693 1 98.12 99 GLN A C 1
ATOM 763 O O . GLN A 1 99 ? -5.422 6.91 2.605 1 98.12 99 GLN A O 1
ATOM 768 N N . MET A 1 100 ? -6.496 5.191 1.647 1 98.5 100 MET A N 1
ATOM 769 C CA . MET A 1 100 ? -5.988 5.465 0.306 1 98.5 100 MET A CA 1
ATOM 770 C C . MET A 1 100 ? -6.73 6.641 -0.326 1 98.5 100 MET A C 1
ATOM 772 O O . MET A 1 100 ? -6.219 7.277 -1.247 1 98.5 100 MET A O 1
ATOM 776 N N . LEU A 1 101 ? -7.836 6.992 0.085 1 97.62 101 LEU A N 1
ATOM 777 C CA . LEU A 1 101 ? -8.805 7.863 -0.574 1 97.62 101 LEU A CA 1
ATOM 778 C C . LEU A 1 101 ? -8.188 9.227 -0.885 1 97.62 101 LEU A C 1
ATOM 780 O O . LEU A 1 101 ? -8.242 9.688 -2.027 1 97.62 101 LEU A O 1
ATOM 784 N N . PRO A 1 102 ? -7.527 9.875 0.075 1 97.44 102 PRO A N 1
ATOM 785 C CA . PRO A 1 102 ? -7.016 11.211 -0.236 1 97.44 102 PRO A CA 1
ATOM 786 C C . PRO A 1 102 ? -5.914 11.188 -1.292 1 97.44 102 PRO A C 1
ATOM 788 O O . PRO A 1 102 ? -5.602 12.227 -1.887 1 97.44 102 PRO A O 1
ATOM 791 N N . TYR A 1 103 ? -5.391 10.086 -1.544 1 97.94 103 TYR A N 1
ATOM 792 C CA . TYR A 1 103 ? -4.223 9.992 -2.412 1 97.94 103 TYR A CA 1
ATOM 793 C C . TYR A 1 103 ? -4.613 9.5 -3.801 1 97.94 103 TYR A C 1
ATOM 795 O O . TYR A 1 103 ? -4.121 10.016 -4.809 1 97.94 103 TYR A O 1
ATOM 803 N N . VAL A 1 104 ? -5.531 8.555 -3.877 1 98.06 104 VAL A N 1
ATOM 804 C CA . VAL A 1 104 ? -5.859 7.945 -5.164 1 98.06 104 VAL A CA 1
ATOM 805 C C . VAL A 1 104 ? -7.141 8.562 -5.715 1 98.06 104 VAL A C 1
ATOM 807 O O . VAL A 1 104 ? -7.441 8.422 -6.902 1 98.06 104 VAL A O 1
ATOM 810 N N . GLY A 1 105 ? -8.023 9.133 -4.82 1 97.12 105 GLY A N 1
ATOM 811 C CA . GLY A 1 105 ? -9.25 9.789 -5.234 1 97.12 105 GLY A CA 1
ATOM 812 C C . GLY A 1 105 ? -10.453 8.867 -5.25 1 97.12 105 GLY A C 1
ATOM 813 O O . GLY A 1 105 ? -10.305 7.645 -5.293 1 97.12 105 GLY A O 1
ATOM 814 N N . PHE A 1 106 ? -11.617 9.461 -5.324 1 95.94 106 PHE A N 1
ATOM 815 C CA . PHE A 1 106 ? -12.883 8.75 -5.254 1 95.94 106 PHE A CA 1
ATOM 816 C C . PHE A 1 106 ? -13.062 7.836 -6.465 1 95.94 106 PHE A C 1
ATOM 818 O O . PHE A 1 106 ? -13.531 6.703 -6.332 1 95.94 106 PHE A O 1
ATOM 825 N N . PRO A 1 107 ? -12.641 8.273 -7.613 1 95.75 107 PRO A N 1
ATOM 826 C CA . PRO A 1 107 ? -12.859 7.387 -8.758 1 95.75 107 PRO A CA 1
ATOM 827 C C . PRO A 1 107 ? -12.125 6.055 -8.625 1 95.75 107 PRO A C 1
ATOM 829 O O . PRO A 1 107 ? -12.664 5.008 -8.992 1 95.75 107 PRO A O 1
ATOM 832 N N . ALA A 1 108 ? -10.883 6.098 -8.109 1 97.5 108 ALA A N 1
ATOM 833 C CA . ALA A 1 108 ? -10.125 4.863 -7.91 1 97.5 108 ALA A CA 1
ATOM 834 C C . ALA A 1 108 ? -10.82 3.943 -6.914 1 97.5 108 ALA A C 1
ATOM 836 O O . ALA A 1 108 ? -10.953 2.742 -7.156 1 97.5 108 ALA A O 1
ATOM 837 N N . ILE A 1 109 ? -11.305 4.512 -5.871 1 97.44 109 ILE A N 1
ATOM 838 C CA . ILE A 1 109 ? -11.977 3.74 -4.828 1 97.44 109 ILE A CA 1
ATOM 839 C C . ILE A 1 109 ? -13.305 3.205 -5.352 1 97.44 109 ILE A C 1
ATOM 841 O O . ILE A 1 109 ? -13.633 2.033 -5.156 1 97.44 109 ILE A O 1
ATOM 845 N N . SER A 1 110 ? -14 4.023 -6.027 1 96.12 110 SER A N 1
ATOM 846 C CA . SER A 1 110 ? -15.297 3.645 -6.566 1 96.12 110 SER A CA 1
ATOM 847 C C . SER A 1 110 ? -15.172 2.496 -7.559 1 96.12 110 SER A C 1
ATOM 849 O O . SER A 1 110 ? -16.109 1.715 -7.738 1 96.12 110 SER A O 1
ATOM 851 N N . SER A 1 111 ? -14.062 2.355 -8.172 1 97 111 SER A N 1
ATOM 852 C CA . SER A 1 111 ? -13.852 1.31 -9.172 1 97 111 SER A CA 1
ATOM 853 C C . SER A 1 111 ? -13.672 -0.055 -8.508 1 97 111 SER A C 1
ATOM 855 O O . SER A 1 111 ? -13.922 -1.089 -9.133 1 97 111 SER A O 1
ATOM 857 N N . VAL A 1 112 ? -13.258 -0.071 -7.258 1 97.75 112 VAL A N 1
ATOM 858 C CA . VAL A 1 112 ? -12.984 -1.359 -6.633 1 97.75 112 VAL A CA 1
ATOM 859 C C . VAL A 1 112 ? -14.141 -1.743 -5.711 1 97.75 112 VAL A C 1
ATOM 861 O O . VAL A 1 112 ? -14.281 -2.91 -5.332 1 97.75 112 VAL A O 1
ATOM 864 N N . LEU A 1 113 ? -15.023 -0.78 -5.395 1 96.44 113 LEU A N 1
ATOM 865 C CA . LEU A 1 113 ? -16.078 -1.035 -4.426 1 96.44 113 LEU A CA 1
ATOM 866 C C . LEU A 1 113 ? -17.078 -2.068 -4.957 1 96.44 113 LEU A C 1
ATOM 868 O O . LEU A 1 113 ? -17.469 -2.988 -4.234 1 96.44 113 LEU A O 1
ATOM 872 N N . PRO A 1 114 ? -17.5 -2.012 -6.203 1 95.19 114 PRO A N 1
ATOM 873 C CA . PRO A 1 114 ? -18.406 -3.043 -6.699 1 95.19 114 PRO A CA 1
ATOM 874 C C . PRO A 1 114 ? -17.797 -4.441 -6.668 1 95.19 114 PRO A C 1
ATOM 876 O O . PRO A 1 114 ? -18.5 -5.422 -6.422 1 95.19 114 PRO A O 1
ATOM 879 N N . ILE A 1 115 ? -16.547 -4.539 -6.895 1 96.81 115 ILE A N 1
ATOM 880 C CA . ILE A 1 115 ? -15.836 -5.816 -6.871 1 96.81 115 ILE A CA 1
ATOM 881 C C . ILE A 1 115 ? -15.766 -6.34 -5.438 1 96.81 115 ILE A C 1
ATOM 883 O O . ILE A 1 115 ? -16.031 -7.52 -5.188 1 96.81 115 ILE A O 1
ATOM 887 N N . ALA A 1 116 ? -15.398 -5.453 -4.574 1 96 116 ALA A N 1
ATOM 888 C CA . ALA A 1 116 ? -15.352 -5.824 -3.162 1 96 116 ALA A CA 1
ATOM 889 C C . ALA A 1 116 ? -16.719 -6.297 -2.674 1 96 116 ALA A C 1
ATOM 891 O O . ALA A 1 116 ? -16.812 -7.305 -1.974 1 96 116 ALA A O 1
ATOM 892 N N . THR A 1 117 ? -17.719 -5.57 -3.094 1 94.06 117 THR A N 1
ATOM 893 C CA . THR A 1 117 ? -19.078 -5.898 -2.674 1 94.06 117 THR A CA 1
ATOM 894 C C . THR A 1 117 ? -19.5 -7.27 -3.199 1 94.06 117 THR A C 1
ATOM 896 O O . THR A 1 117 ? -20.125 -8.047 -2.488 1 94.06 117 THR A O 1
ATOM 899 N N . LYS A 1 118 ? -19.172 -7.566 -4.363 1 95.25 118 LYS A N 1
ATOM 900 C CA . LYS A 1 118 ? -19.469 -8.875 -4.941 1 95.25 118 LYS A CA 1
ATOM 901 C C . LYS A 1 118 ? -18.766 -9.984 -4.168 1 95.25 118 LYS A C 1
ATOM 903 O O . LYS A 1 118 ? -19.375 -11.016 -3.865 1 95.25 118 LYS A O 1
ATOM 908 N N . ILE A 1 119 ? -17.516 -9.805 -3.822 1 95.88 119 ILE A N 1
ATOM 909 C CA . ILE A 1 119 ? -16.75 -10.789 -3.072 1 95.88 119 ILE A CA 1
ATOM 910 C C . ILE A 1 119 ? -17.375 -11 -1.698 1 95.88 119 ILE A C 1
ATOM 912 O O . ILE A 1 119 ? -17.516 -12.141 -1.242 1 95.88 119 ILE A O 1
ATOM 916 N N . ILE A 1 120 ? -17.781 -9.945 -1.077 1 93.81 120 ILE A N 1
ATOM 917 C CA . ILE A 1 120 ? -18.391 -9.984 0.247 1 93.81 120 ILE A CA 1
ATOM 918 C C . ILE A 1 120 ? -19.672 -10.797 0.195 1 93.81 120 ILE A C 1
ATOM 920 O O . ILE A 1 120 ? -19.906 -11.656 1.051 1 93.81 120 ILE A O 1
ATOM 924 N N . ALA A 1 121 ? -20.469 -10.539 -0.802 1 91.62 121 ALA A N 1
ATOM 925 C CA . ALA A 1 121 ? -21.719 -11.258 -0.98 1 91.62 121 ALA A CA 1
ATOM 926 C C . ALA A 1 121 ? -21.484 -12.734 -1.247 1 91.62 121 ALA A C 1
ATOM 928 O O . ALA A 1 121 ? -22.125 -13.602 -0.647 1 91.62 121 ALA A O 1
ATOM 929 N N . GLU A 1 122 ? -20.531 -13.031 -2.102 1 93.56 122 GLU A N 1
ATOM 930 C CA . GLU A 1 122 ? -20.234 -14.406 -2.473 1 93.56 122 GLU A CA 1
ATOM 931 C C . GLU A 1 122 ? -19.734 -15.203 -1.271 1 93.56 122 GLU A C 1
ATOM 933 O O . GLU A 1 122 ? -19.984 -16.406 -1.169 1 93.56 122 GLU A O 1
ATOM 938 N N . ARG A 1 123 ? -19.109 -14.508 -0.357 1 93.06 123 ARG A N 1
ATOM 939 C CA . ARG A 1 123 ? -18.562 -15.18 0.814 1 93.06 123 ARG A CA 1
ATOM 940 C C . ARG A 1 123 ? -19.547 -15.164 1.976 1 93.06 123 ARG A C 1
ATOM 942 O O . ARG A 1 123 ? -19.281 -15.75 3.027 1 93.06 123 ARG A O 1
ATOM 949 N N . GLY A 1 124 ? -20.609 -14.445 1.832 1 89.12 124 GLY A N 1
ATOM 950 C CA . GLY A 1 124 ? -21.656 -14.406 2.834 1 89.12 124 GLY A CA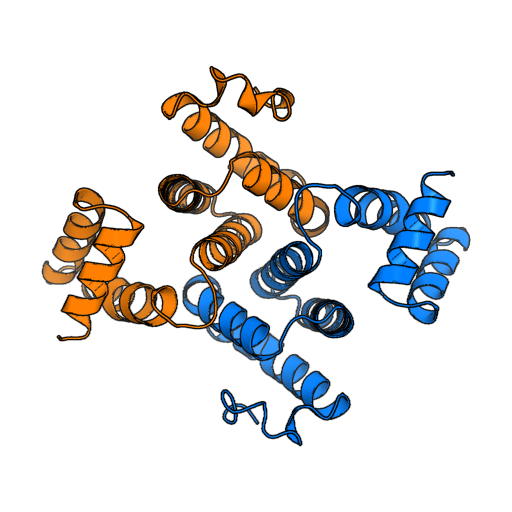 1
ATOM 951 C C . GLY A 1 124 ? -21.344 -13.492 4 1 89.12 124 GLY A C 1
ATOM 952 O O . GLY A 1 124 ? -21.906 -13.641 5.086 1 89.12 124 GLY A O 1
ATOM 953 N N . PHE A 1 125 ? -20.375 -12.648 3.859 1 85.62 125 PHE A N 1
ATOM 954 C CA . PHE A 1 125 ? -19.984 -11.75 4.941 1 85.62 125 PHE A CA 1
ATOM 955 C C . PHE A 1 125 ? -21.094 -10.727 5.211 1 85.62 125 PHE A C 1
ATOM 957 O O . PHE A 1 125 ? -21.141 -10.141 6.293 1 85.62 125 PHE A O 1
ATOM 964 N N . ASP A 1 126 ? -21.875 -10.406 4.258 1 77.12 126 ASP A N 1
ATOM 965 C CA . ASP A 1 126 ? -22.953 -9.438 4.41 1 77.12 126 ASP A CA 1
ATOM 966 C C . ASP A 1 126 ? -24.094 -10.008 5.238 1 77.12 126 ASP A C 1
ATOM 968 O O . ASP A 1 126 ? -25.016 -9.281 5.625 1 77.12 126 ASP A O 1
ATOM 972 N N . LYS A 1 127 ? -24.078 -11.18 5.453 1 74.75 127 LYS A N 1
ATOM 973 C CA . LYS A 1 127 ? -25.141 -11.828 6.215 1 74.75 127 LYS A CA 1
ATOM 974 C C . LYS A 1 127 ? -24.766 -11.93 7.695 1 74.75 127 LYS A C 1
ATOM 976 O O . LYS A 1 127 ? -25.609 -12.273 8.523 1 74.75 127 LYS A O 1
ATOM 981 N N . THR A 1 128 ? -23.422 -11.703 7.988 1 64.19 128 THR A N 1
ATOM 982 C CA . THR A 1 128 ? -23 -11.914 9.367 1 64.19 128 THR A CA 1
ATOM 983 C C . THR A 1 128 ? -22.859 -10.586 10.102 1 64.19 128 THR A C 1
ATOM 985 O O . THR A 1 128 ? -22.656 -9.539 9.477 1 64.19 128 THR A O 1
ATOM 988 N N . SER A 1 129 ? -23.234 -10.477 11.414 1 54.78 129 SER A N 1
ATOM 989 C CA . SER A 1 129 ? -23.281 -9.336 12.336 1 54.78 129 SER A CA 1
ATOM 990 C C . SER A 1 129 ? -21.906 -8.688 12.469 1 54.78 129 SER A C 1
ATOM 992 O O . SER A 1 129 ? -21.781 -7.598 13.023 1 54.78 129 SER A O 1
ATOM 994 N N . ASP A 1 130 ? -20.984 -9.5 12.281 1 52.72 130 ASP A N 1
ATOM 995 C CA . ASP A 1 130 ? -19.672 -8.992 12.688 1 52.72 130 ASP A CA 1
ATOM 996 C C . ASP A 1 130 ? -19.234 -7.828 11.797 1 52.72 130 ASP A C 1
ATOM 998 O O . ASP A 1 130 ? -18.172 -7.254 12 1 52.72 130 ASP A O 1
ATOM 1002 N N . TYR A 1 131 ? -20.062 -7.801 10.75 1 52.59 131 TYR A N 1
ATOM 1003 C CA . TYR A 1 131 ? -19.734 -6.617 9.961 1 52.59 131 TYR A CA 1
ATOM 1004 C C . TYR A 1 131 ? -20.234 -5.352 10.656 1 52.59 131 TYR A C 1
ATOM 1006 O O . TYR A 1 131 ? -21.344 -4.887 10.398 1 52.59 131 TYR A O 1
ATOM 1014 N N . ALA A 1 132 ? -20.281 -5.316 11.844 1 45.94 132 ALA A N 1
ATOM 1015 C CA . ALA A 1 132 ? -20.828 -4.113 12.469 1 45.94 132 ALA A CA 1
ATOM 1016 C C . ALA A 1 132 ? -20.5 -2.871 11.648 1 45.94 132 ALA A C 1
ATOM 1018 O O . ALA A 1 132 ? -21.266 -1.908 11.625 1 45.94 132 ALA A O 1
ATOM 1019 N N . GLY A 1 133 ? -19.281 -2.771 11.281 1 43.66 133 GLY A N 1
ATOM 1020 C CA . GLY A 1 133 ? -19.062 -1.438 10.742 1 43.66 133 GLY A CA 1
ATOM 1021 C C . GLY A 1 133 ? -19.859 -1.169 9.484 1 43.66 133 GLY A C 1
ATOM 1022 O O . GLY A 1 133 ? -20.5 -0.125 9.359 1 43.66 133 GLY A O 1
ATOM 1023 N N . HIS A 1 134 ? -19.312 -1.655 8.227 1 45.66 134 HIS A N 1
ATOM 1024 C CA . HIS A 1 134 ? -19.547 -0.892 7.008 1 45.66 134 HIS A CA 1
ATOM 1025 C C . HIS A 1 134 ? -20.844 -1.343 6.316 1 45.66 134 HIS A C 1
ATOM 1027 O O . HIS A 1 134 ? -20.812 -2.242 5.477 1 45.66 134 HIS A O 1
ATOM 1033 N N . ARG A 1 135 ? -21.891 -1.348 6.992 1 43.09 135 ARG A N 1
ATOM 1034 C CA . ARG A 1 135 ? -23.172 -1.572 6.336 1 43.09 135 ARG A CA 1
ATOM 1035 C C . ARG A 1 135 ? -23.328 -0.656 5.129 1 43.09 135 ARG A C 1
ATOM 1037 O O . ARG A 1 135 ? -24.375 -0.661 4.477 1 43.09 135 ARG A O 1
ATOM 1044 N N . GLY A 1 136 ? -22.562 0.379 5.012 1 41.38 136 GLY A N 1
ATOM 1045 C CA . GLY A 1 136 ? -23.109 1.318 4.055 1 41.38 136 GLY A CA 1
ATOM 1046 C C . GLY A 1 136 ? -23.062 0.816 2.623 1 41.38 136 GLY A C 1
ATOM 1047 O O . GLY A 1 136 ? -23.484 1.51 1.698 1 41.38 136 GLY A O 1
ATOM 1048 N N . LEU A 1 137 ? -21.906 0.311 2.225 1 42.81 137 LEU A N 1
ATOM 1049 C CA . LEU A 1 137 ? -21.922 0.247 0.768 1 42.81 137 LEU A CA 1
ATOM 1050 C C . LEU A 1 137 ? -22.969 -0.741 0.277 1 42.81 137 LEU A C 1
ATOM 1052 O O . LEU A 1 137 ? -23.172 -0.893 -0.931 1 42.81 137 LEU A O 1
ATOM 1056 N N . LEU A 1 138 ? -23.297 -1.611 1.262 1 37.88 138 LEU A N 1
ATOM 1057 C CA . LEU A 1 138 ? -24.234 -2.611 0.75 1 37.88 138 LEU A CA 1
ATOM 1058 C C . LEU A 1 138 ? -25.672 -2.105 0.828 1 37.88 138 LEU A C 1
ATOM 1060 O O . LEU A 1 138 ? -26.047 -1.438 1.795 1 37.88 138 LEU A O 1
ATOM 1064 N N . MET B 1 1 ? -13.508 20.109 20.953 1 82.69 1 MET B N 1
ATOM 1065 C CA . MET B 1 1 ? -12.414 20.25 20 1 82.69 1 MET B CA 1
ATOM 1066 C C . MET B 1 1 ? -12.953 20.281 18.578 1 82.69 1 MET B C 1
ATOM 1068 O O . MET B 1 1 ? -13.805 19.484 18.203 1 82.69 1 MET B O 1
ATOM 1072 N N . THR B 1 2 ? -12.672 21.328 17.828 1 91.94 2 THR B N 1
ATOM 1073 C CA . THR B 1 2 ? -13.117 21.469 16.453 1 91.94 2 THR B CA 1
ATOM 1074 C C . THR B 1 2 ? -12.375 20.5 15.539 1 91.94 2 THR B C 1
ATOM 1076 O O . THR B 1 2 ? -11.391 19.875 15.961 1 91.94 2 THR B O 1
ATOM 1079 N N . ALA B 1 3 ? -12.93 20.297 14.352 1 92.88 3 ALA B N 1
ATOM 1080 C CA . ALA B 1 3 ? -12.227 19.484 13.359 1 92.88 3 ALA B CA 1
ATOM 1081 C C . ALA B 1 3 ? -10.812 20.016 13.125 1 92.88 3 ALA B C 1
ATOM 1083 O O . ALA B 1 3 ? -9.875 19.234 12.961 1 92.88 3 ALA B O 1
ATOM 1084 N N . ARG B 1 4 ? -10.617 21.312 13.125 1 96.25 4 ARG B N 1
ATOM 1085 C CA . ARG B 1 4 ? -9.32 21.938 12.891 1 96.25 4 ARG B CA 1
ATOM 1086 C C . ARG B 1 4 ? -8.359 21.641 14.039 1 96.25 4 ARG B C 1
ATOM 1088 O O . ARG B 1 4 ? -7.176 21.375 13.812 1 96.25 4 ARG B O 1
ATOM 1095 N N . ASP B 1 5 ? -8.828 21.734 15.273 1 95.75 5 ASP B N 1
ATOM 1096 C CA . ASP B 1 5 ? -8 21.422 16.438 1 95.75 5 ASP B CA 1
ATOM 1097 C C . ASP B 1 5 ? -7.508 19.984 16.391 1 95.75 5 ASP B C 1
ATOM 1099 O O . ASP B 1 5 ? -6.332 19.719 16.656 1 95.75 5 ASP B O 1
ATOM 1103 N N . LYS B 1 6 ? -8.422 19.125 16.078 1 95.94 6 LYS B N 1
ATOM 1104 C CA . LYS B 1 6 ? -8.078 17.719 15.953 1 95.94 6 LYS B CA 1
ATOM 1105 C C . LYS B 1 6 ? -7.047 17.484 14.852 1 95.94 6 LYS B C 1
ATOM 1107 O O . LYS B 1 6 ? -6.09 16.734 15.031 1 95.94 6 LYS B O 1
ATOM 1112 N N . GLY B 1 7 ? -7.324 18.109 13.719 1 97.88 7 GLY B N 1
ATOM 1113 C CA . GLY B 1 7 ? -6.402 18 12.602 1 97.88 7 GLY B CA 1
ATOM 1114 C C . GLY B 1 7 ? -5.016 18.516 12.914 1 97.88 7 GLY B C 1
ATOM 1115 O O . GLY B 1 7 ? -4.016 17.906 12.555 1 97.88 7 GLY B O 1
ATOM 1116 N N . ASN B 1 8 ? -4.984 19.641 13.602 1 97.25 8 ASN B N 1
ATOM 1117 C CA . ASN B 1 8 ? -3.697 20.203 13.984 1 97.25 8 ASN B CA 1
ATOM 1118 C C . ASN B 1 8 ? -2.951 19.297 14.961 1 97.25 8 ASN B C 1
ATOM 1120 O O . ASN B 1 8 ? -1.729 19.156 14.875 1 97.25 8 ASN B O 1
ATOM 1124 N N . ALA B 1 9 ? -3.619 18.734 15.922 1 97.25 9 ALA B N 1
ATOM 1125 C CA . ALA B 1 9 ? -2.994 17.797 16.844 1 97.25 9 ALA B CA 1
ATOM 1126 C C . ALA B 1 9 ? -2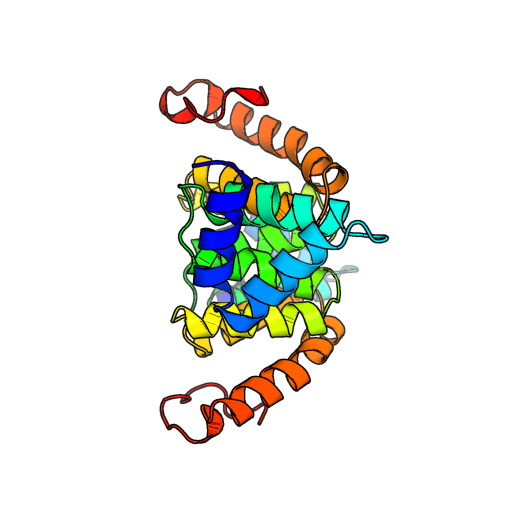.436 16.594 16.109 1 97.25 9 ALA B C 1
ATOM 1128 O O . ALA B 1 9 ? -1.329 16.125 16.406 1 97.25 9 ALA B O 1
ATOM 1129 N N . ALA B 1 10 ? -3.229 16.109 15.148 1 96.88 10 ALA B N 1
ATOM 1130 C CA . ALA B 1 10 ? -2.812 14.945 14.375 1 96.88 10 ALA B CA 1
ATOM 1131 C C . ALA B 1 10 ? -1.574 15.258 13.539 1 96.88 10 ALA B C 1
ATOM 1133 O O . ALA B 1 10 ? -0.649 14.445 13.461 1 96.88 10 ALA B O 1
ATOM 1134 N N . THR B 1 11 ? -1.568 16.391 12.891 1 97.69 11 THR B N 1
ATOM 1135 C CA . THR B 1 11 ? -0.424 16.766 12.07 1 97.69 11 THR B CA 1
ATOM 1136 C C . THR B 1 11 ? 0.819 16.969 12.93 1 97.69 11 THR B C 1
ATOM 1138 O O . THR B 1 11 ? 1.921 16.578 12.547 1 97.69 11 THR B O 1
ATOM 1141 N N . ARG B 1 12 ? 0.674 17.547 14.062 1 97.06 12 ARG B N 1
ATOM 1142 C CA . ARG B 1 12 ? 1.805 17.75 14.961 1 97.06 12 ARG B CA 1
ATOM 1143 C C . ARG B 1 12 ? 2.402 16.422 15.391 1 97.06 12 ARG B C 1
ATOM 1145 O O . ARG B 1 12 ? 3.625 16.266 15.438 1 97.06 12 ARG B O 1
ATOM 1152 N N . GLU B 1 13 ? 1.555 15.539 15.758 1 96.19 13 GLU B N 1
ATOM 1153 C CA . GLU B 1 13 ? 2.008 14.219 16.172 1 96.19 13 GLU B CA 1
ATOM 1154 C C . GLU B 1 13 ? 2.713 13.484 15.039 1 96.19 13 GLU B C 1
ATOM 1156 O O . GLU B 1 13 ? 3.744 12.844 15.258 1 96.19 13 GLU B O 1
ATOM 1161 N N . LEU B 1 14 ? 2.189 13.578 13.812 1 95.62 14 LEU B N 1
ATOM 1162 C CA . LEU B 1 14 ? 2.676 12.797 12.68 1 95.62 14 LEU B CA 1
ATOM 1163 C C . LEU B 1 14 ? 3.918 13.438 12.07 1 95.62 14 LEU B C 1
ATOM 1165 O O . LEU B 1 14 ? 4.902 12.75 11.789 1 95.62 14 LEU B O 1
ATOM 1169 N N . MET B 1 15 ? 3.898 14.75 11.938 1 95.5 15 MET B N 1
ATOM 1170 C CA . MET B 1 15 ? 4.926 15.344 11.094 1 95.5 15 MET B CA 1
ATOM 1171 C C . MET B 1 15 ? 5.824 16.281 11.898 1 95.5 15 MET B C 1
ATOM 1173 O O . MET B 1 15 ? 6.805 16.812 11.383 1 95.5 15 MET B O 1
ATOM 1177 N N . GLY B 1 16 ? 5.492 16.484 13.219 1 95.19 16 GLY B N 1
ATOM 1178 C CA . GLY B 1 16 ? 6.277 17.375 14.047 1 95.19 16 GLY B CA 1
ATOM 1179 C C . GLY B 1 16 ? 5.762 18.797 14.047 1 95.19 16 GLY B C 1
ATOM 1180 O O . GLY B 1 16 ? 4.996 19.188 13.164 1 95.19 16 GLY B O 1
ATOM 1181 N N . THR B 1 17 ? 6.238 19.547 14.969 1 96.31 17 THR B N 1
ATOM 1182 C CA . THR B 1 17 ? 5.715 20.875 15.258 1 96.31 17 THR B CA 1
ATOM 1183 C C . THR B 1 17 ? 5.965 21.812 14.086 1 96.31 17 THR B C 1
ATOM 1185 O O . THR B 1 17 ? 5.055 22.531 13.648 1 96.31 17 THR B O 1
ATOM 1188 N N . GLU B 1 18 ? 7.141 21.828 13.555 1 95.56 18 GLU B N 1
ATOM 1189 C CA . GLU B 1 18 ? 7.504 22.797 12.516 1 95.56 18 GLU B CA 1
ATOM 1190 C C . GLU B 1 18 ? 6.668 22.594 11.258 1 95.56 18 GLU B C 1
ATOM 1192 O O . GLU B 1 18 ? 6.059 23.547 10.75 1 95.56 18 GLU B O 1
ATOM 1197 N N . GLN B 1 19 ? 6.621 21.406 10.789 1 95 19 GLN B N 1
ATOM 1198 C CA . GLN B 1 19 ? 5.855 21.109 9.586 1 95 19 GLN B CA 1
ATOM 1199 C C . GLN B 1 19 ? 4.363 21.328 9.812 1 95 19 GLN B C 1
ATOM 1201 O O . GLN B 1 19 ? 3.66 21.828 8.93 1 95 19 GLN B O 1
ATOM 1206 N N . SER B 1 20 ? 3.887 20.938 10.938 1 97.5 20 SER B N 1
ATOM 1207 C CA . SER B 1 20 ? 2.484 21.141 11.281 1 97.5 20 SER B CA 1
ATOM 1208 C C . SER B 1 20 ? 2.121 22.609 11.297 1 97.5 20 SER B C 1
ATOM 1210 O O . SER B 1 20 ? 1.071 23.016 10.781 1 97.5 20 SER B O 1
ATOM 1212 N N . GLU B 1 21 ? 2.955 23.422 11.812 1 96.81 21 GLU B N 1
ATOM 1213 C CA . GLU B 1 21 ? 2.695 24.859 11.898 1 96.81 21 GLU B CA 1
ATOM 1214 C C . GLU B 1 21 ? 2.699 25.5 10.516 1 96.81 21 GLU B C 1
ATOM 1216 O O . GLU B 1 21 ? 1.936 26.438 10.25 1 96.81 21 GLU B O 1
ATOM 1221 N N . ARG B 1 22 ? 3.6 25.031 9.727 1 96.62 22 ARG B N 1
ATOM 1222 C CA . ARG B 1 22 ? 3.615 25.547 8.352 1 96.62 22 ARG B CA 1
ATOM 1223 C C . ARG B 1 22 ? 2.301 25.234 7.645 1 96.62 22 ARG B C 1
ATOM 1225 O O . ARG B 1 22 ? 1.751 26.109 6.953 1 96.62 22 ARG B O 1
ATOM 1232 N N . LEU B 1 23 ? 1.854 24.094 7.785 1 96.69 23 LEU B N 1
ATOM 1233 C CA . LEU B 1 23 ? 0.589 23.703 7.172 1 96.69 23 LEU B CA 1
ATOM 1234 C C . LEU B 1 23 ? -0.571 24.484 7.766 1 96.69 23 LEU B C 1
ATOM 1236 O O . LEU B 1 23 ? -1.461 24.938 7.039 1 96.69 23 LEU B O 1
ATOM 1240 N N . ALA B 1 24 ? -0.558 24.688 9.07 1 97.44 24 ALA B N 1
ATOM 1241 C CA . ALA B 1 24 ? -1.595 25.469 9.742 1 97.44 24 ALA B CA 1
ATOM 1242 C C . ALA B 1 24 ? -1.596 26.922 9.266 1 97.44 24 ALA B C 1
ATOM 1244 O O . ALA B 1 24 ? -2.658 27.516 9.086 1 97.44 24 ALA B O 1
ATOM 1245 N N . THR B 1 25 ? -0.461 27.406 9.086 1 97.5 25 THR B N 1
ATOM 1246 C CA . THR B 1 25 ? -0.331 28.781 8.602 1 97.5 25 THR B CA 1
ATOM 1247 C C . THR B 1 25 ? -0.883 28.906 7.184 1 97.5 25 THR B C 1
ATOM 1249 O O . THR B 1 25 ? -1.568 29.875 6.859 1 97.5 25 THR B O 1
ATOM 1252 N N . ALA B 1 26 ? -0.554 27.953 6.398 1 96.75 26 ALA B N 1
ATOM 1253 C CA . ALA B 1 26 ? -1.089 27.953 5.039 1 96.75 26 ALA B CA 1
ATOM 1254 C C . ALA B 1 26 ? -2.615 27.922 5.051 1 96.75 26 ALA B C 1
ATOM 1256 O O . ALA B 1 26 ? -3.26 28.672 4.301 1 96.75 26 ALA B O 1
ATOM 1257 N N . ALA B 1 27 ? -3.158 27.172 5.906 1 97.06 27 ALA B N 1
ATOM 1258 C CA . ALA B 1 27 ? -4.609 27.016 5.977 1 97.06 27 ALA B CA 1
ATOM 1259 C C . ALA B 1 27 ? -5.273 28.297 6.484 1 97.06 27 ALA B C 1
ATOM 1261 O O . ALA B 1 27 ? -6.422 28.594 6.145 1 97.06 27 ALA B O 1
ATOM 1262 N N . ALA B 1 28 ? -4.52 29.109 7.121 1 96.31 28 ALA B N 1
ATOM 1263 C CA . ALA B 1 28 ? -5.074 30.312 7.734 1 96.31 28 ALA B CA 1
ATOM 1264 C C . ALA B 1 28 ? -4.809 31.531 6.875 1 96.31 28 ALA B C 1
ATOM 1266 O O . ALA B 1 28 ? -5.316 32.625 7.16 1 96.31 28 ALA B O 1
ATOM 1267 N N . SER B 1 29 ? -3.982 31.578 5.77 1 94.75 29 SER B N 1
ATOM 1268 C CA . SER B 1 29 ? -3.428 32.719 5.035 1 94.75 29 SER B CA 1
ATOM 1269 C C . SER B 1 29 ? -4.492 33.406 4.184 1 94.75 29 SER B C 1
ATOM 1271 O O . SER B 1 29 ? -4.312 34.531 3.754 1 94.75 29 SER B O 1
ATOM 1273 N N . ASP B 1 30 ? -5.711 32.812 3.957 1 92.5 30 ASP B N 1
ATOM 1274 C CA . ASP B 1 30 ? -6.73 33.312 3.047 1 92.5 30 ASP B CA 1
ATOM 1275 C C . ASP B 1 30 ? -6.172 33.5 1.637 1 92.5 30 ASP B C 1
ATOM 1277 O O . ASP B 1 30 ? -6.594 34.375 0.901 1 92.5 30 ASP B O 1
ATOM 1281 N N . THR B 1 31 ? -5.129 32.844 1.311 1 95 31 THR B N 1
ATOM 1282 C CA . THR B 1 31 ? -4.535 32.844 -0.022 1 95 31 THR B CA 1
ATOM 1283 C C . THR B 1 31 ? -4.945 31.609 -0.81 1 95 31 THR B C 1
ATOM 1285 O O . THR B 1 31 ? -5.668 30.766 -0.297 1 95 31 THR B O 1
ATOM 1288 N N . PHE B 1 32 ? -4.617 31.719 -2.172 1 96.12 32 PHE B N 1
ATOM 1289 C CA . PHE B 1 32 ? -4.871 30.562 -3.023 1 96.12 32 PHE B CA 1
ATOM 1290 C C . PHE B 1 32 ? -4.34 29.281 -2.379 1 96.12 32 PHE B C 1
ATOM 1292 O O . PHE B 1 32 ? -3.186 29.234 -1.952 1 96.12 32 PHE B O 1
ATOM 1299 N N . GLY B 1 33 ? -5.207 28.312 -2.209 1 96.81 33 GLY B N 1
ATOM 1300 C CA . GLY B 1 33 ? -4.828 27.016 -1.668 1 96.81 33 GLY B CA 1
ATOM 1301 C C . GLY B 1 33 ? -5.164 26.859 -0.197 1 96.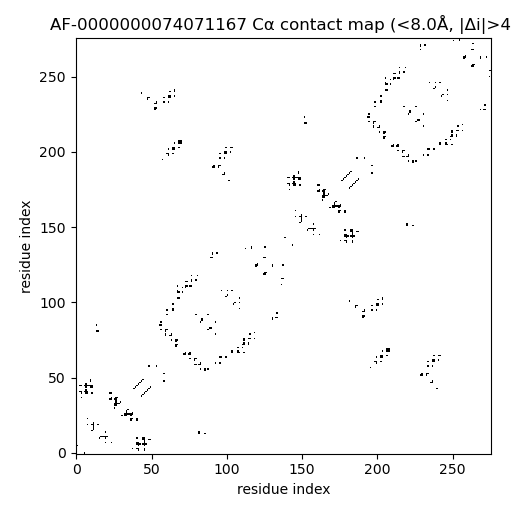81 33 GLY B C 1
ATOM 1302 O O . GLY B 1 33 ? -5.059 25.766 0.358 1 96.81 33 GLY B O 1
ATOM 1303 N N . ALA B 1 34 ? -5.457 27.906 0.424 1 97.06 34 ALA B N 1
ATOM 1304 C CA . ALA B 1 34 ? -5.738 27.859 1.856 1 97.06 34 ALA B CA 1
ATOM 1305 C C . ALA B 1 34 ? -6.812 26.828 2.176 1 97.06 34 ALA B C 1
ATOM 1307 O O . ALA B 1 34 ? -6.676 26.047 3.119 1 97.06 34 ALA B O 1
ATOM 1308 N N . ASP B 1 35 ? -7.805 26.797 1.354 1 96.62 35 ASP B N 1
ATOM 1309 C CA . ASP B 1 35 ? -8.891 25.844 1.593 1 96.62 35 ASP B CA 1
ATOM 1310 C C . ASP B 1 35 ? -8.422 2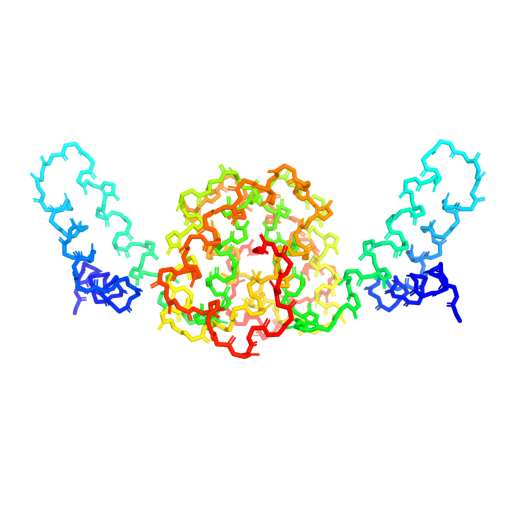4.406 1.394 1 96.62 35 ASP B C 1
ATOM 1312 O O . ASP B 1 35 ? -8.867 23.5 2.102 1 96.62 35 ASP B O 1
ATOM 1316 N N . ILE B 1 36 ? -7.629 24.234 0.433 1 97.44 36 ILE B N 1
ATOM 1317 C CA . ILE B 1 36 ? -7.082 22.906 0.174 1 97.44 36 ILE B CA 1
ATOM 1318 C C . ILE B 1 36 ? -6.27 22.438 1.377 1 97.44 36 ILE B C 1
ATOM 1320 O O . ILE B 1 36 ? -6.418 21.312 1.832 1 97.44 36 ILE B O 1
ATOM 1324 N N . ALA B 1 37 ? -5.418 23.312 1.889 1 97.5 37 ALA B N 1
ATOM 1325 C CA . ALA B 1 37 ? -4.664 23.016 3.104 1 97.5 37 ALA B CA 1
ATOM 1326 C C . ALA B 1 37 ? -5.605 22.703 4.266 1 97.5 37 ALA B C 1
ATOM 1328 O O . ALA B 1 37 ? -5.336 21.781 5.051 1 97.5 37 ALA B O 1
ATOM 1329 N N . GLY B 1 38 ? -6.648 23.438 4.359 1 97.12 38 GLY B N 1
ATOM 1330 C CA . GLY B 1 38 ? -7.645 23.172 5.387 1 97.12 38 GLY B CA 1
ATOM 1331 C C . GLY B 1 38 ? -8.281 21.797 5.262 1 97.12 38 GLY B C 1
ATOM 1332 O O . GLY B 1 38 ? -8.469 21.109 6.262 1 97.12 38 GLY B O 1
ATOM 1333 N N . TYR B 1 39 ? -8.625 21.406 4.047 1 96.56 39 TYR B N 1
ATOM 1334 C CA . TYR B 1 39 ? -9.18 20.078 3.822 1 96.56 39 TYR B CA 1
ATOM 1335 C C . TYR B 1 39 ? -8.188 19 4.234 1 96.56 39 TYR B C 1
ATOM 1337 O O . TYR B 1 39 ? -8.57 17.969 4.797 1 96.56 39 TYR B O 1
ATOM 1345 N N . ALA B 1 40 ? -6.945 19.219 3.92 1 97.62 40 ALA B N 1
ATOM 1346 C CA . ALA B 1 40 ? -5.926 18.25 4.316 1 97.62 40 ALA B CA 1
ATOM 1347 C C . ALA B 1 40 ? -5.879 18.094 5.832 1 97.62 40 ALA B C 1
ATOM 1349 O O . ALA B 1 40 ? -5.91 16.969 6.352 1 97.62 40 ALA B O 1
ATOM 1350 N N . ILE B 1 41 ? -5.859 19.219 6.516 1 97.69 41 ILE B N 1
ATOM 1351 C CA . ILE B 1 41 ? -5.754 19.188 7.969 1 97.69 41 ILE B CA 1
ATOM 1352 C C . ILE B 1 41 ? -7.004 18.547 8.57 1 97.69 41 ILE B C 1
ATOM 1354 O O . ILE B 1 41 ? -6.906 17.625 9.375 1 97.69 41 ILE B O 1
ATOM 1358 N N . ASP B 1 42 ? -8.109 18.969 8.133 1 97.69 42 ASP B N 1
ATOM 1359 C CA . ASP B 1 42 ? -9.359 18.562 8.758 1 97.69 42 ASP B CA 1
ATOM 1360 C C . ASP B 1 42 ? -9.703 17.109 8.414 1 97.69 42 ASP B C 1
ATOM 1362 O O . ASP B 1 42 ? -10.078 16.328 9.289 1 97.69 42 ASP B O 1
ATOM 1366 N N . HIS B 1 43 ? -9.555 16.766 7.191 1 97.06 43 HIS B N 1
ATOM 1367 C CA . HIS B 1 43 ? -10.109 15.492 6.734 1 97.06 43 HIS B CA 1
ATOM 1368 C C . HIS B 1 43 ? -9.023 14.438 6.578 1 97.06 43 HIS B C 1
ATOM 1370 O O . HIS B 1 43 ? -9.164 13.32 7.09 1 97.06 43 HIS B O 1
ATOM 1376 N N . VAL B 1 44 ? -7.973 14.758 5.902 1 97.75 44 VAL B N 1
ATOM 1377 C CA . VAL B 1 44 ? -6.938 13.75 5.688 1 97.75 44 VAL B CA 1
ATOM 1378 C C . VAL B 1 44 ? -6.281 13.391 7.016 1 97.75 44 VAL B C 1
ATOM 1380 O O . VAL B 1 44 ? -6.297 12.227 7.43 1 97.75 44 VAL B O 1
ATOM 1383 N N . PHE B 1 45 ? -5.809 14.398 7.695 1 97.62 45 PHE B N 1
ATOM 1384 C CA . PHE B 1 45 ? -5.035 14.117 8.898 1 97.62 45 PHE B CA 1
ATOM 1385 C C . PHE B 1 45 ? -5.941 14.008 10.117 1 97.62 45 PHE B C 1
ATOM 1387 O O . PHE B 1 45 ? -5.758 13.133 10.961 1 97.62 45 PHE B O 1
ATOM 1394 N N . GLY B 1 46 ? -6.902 14.844 10.266 1 97.19 46 GLY B N 1
ATOM 1395 C CA . GLY B 1 46 ? -7.762 14.875 11.438 1 97.19 46 GLY B CA 1
ATOM 1396 C C . GLY B 1 46 ? -8.75 13.727 11.484 1 97.19 46 GLY B C 1
ATOM 1397 O O . GLY B 1 46 ? -9.125 13.266 12.57 1 97.19 46 GLY B O 1
ATOM 1398 N N . ASP B 1 47 ? -9.203 13.305 10.336 1 96.62 47 ASP B N 1
ATOM 1399 C CA . ASP B 1 47 ? -10.219 12.258 10.289 1 96.62 47 ASP B CA 1
ATOM 1400 C C . ASP B 1 47 ? -9.609 10.922 9.875 1 96.62 47 ASP B C 1
ATOM 1402 O O . ASP B 1 47 ? -9.633 9.961 10.641 1 96.62 47 ASP B O 1
ATOM 1406 N N . ILE B 1 48 ? -8.992 10.812 8.789 1 97.31 48 ILE B N 1
ATOM 1407 C CA . ILE B 1 48 ? -8.562 9.547 8.211 1 97.31 48 ILE B CA 1
ATOM 1408 C C . ILE B 1 48 ? -7.363 9 8.992 1 97.31 48 ILE B C 1
ATOM 1410 O O . ILE B 1 48 ? -7.363 7.844 9.414 1 97.31 48 ILE B O 1
ATOM 1414 N N . TRP B 1 49 ? -6.379 9.789 9.242 1 97.38 49 TRP B N 1
ATOM 1415 C CA . TRP B 1 49 ? -5.152 9.328 9.883 1 97.38 49 TRP B CA 1
ATOM 1416 C C . TRP B 1 49 ? -5.383 9.039 11.359 1 97.38 49 TRP B C 1
ATOM 1418 O O . TRP B 1 49 ? -4.535 8.438 12.023 1 97.38 49 TRP B O 1
ATOM 1428 N N . THR B 1 50 ? -6.566 9.43 11.906 1 95.94 50 THR B N 1
ATOM 1429 C CA . THR B 1 50 ? -6.824 9.219 13.328 1 95.94 50 THR B CA 1
ATOM 1430 C C . THR B 1 50 ? -7.879 8.141 13.531 1 95.94 50 THR B C 1
ATOM 1432 O O . THR B 1 50 ? -8.289 7.875 14.664 1 95.94 50 THR B O 1
ATOM 1435 N N . ARG B 1 51 ? -8.398 7.594 12.461 1 94.44 51 ARG B N 1
ATOM 1436 C CA . ARG B 1 51 ? -9.344 6.492 12.594 1 94.44 51 ARG B CA 1
ATOM 1437 C C . ARG B 1 51 ? -8.719 5.32 13.344 1 94.44 51 ARG B C 1
ATOM 1439 O O . ARG B 1 51 ? -7.504 5.129 13.305 1 94.44 51 ARG B O 1
ATOM 1446 N N . LYS B 1 52 ? -9.812 4.699 13.805 1 90.5 52 LYS B N 1
ATOM 1447 C CA . LYS B 1 52 ? -9.398 3.463 14.453 1 90.5 52 LYS B CA 1
ATOM 1448 C C . LYS B 1 52 ? -9.438 2.289 13.484 1 90.5 52 LYS B C 1
ATOM 1450 O O . LYS B 1 52 ? -9.953 2.416 12.367 1 90.5 52 LYS B O 1
ATOM 1455 N N . GLY B 1 53 ? -8.656 1.279 13.508 1 91.38 53 GLY B N 1
ATOM 1456 C CA . GLY B 1 53 ? -8.742 0.083 12.688 1 91.38 53 GLY B CA 1
ATOM 1457 C C . GLY B 1 53 ? -7.402 -0.355 12.133 1 91.38 53 GLY B C 1
ATOM 1458 O O . GLY B 1 53 ? -7.219 -1.524 11.781 1 91.38 53 GLY B O 1
ATOM 1459 N N . LEU B 1 54 ? -6.684 0.674 11.797 1 94.5 54 LEU B N 1
ATOM 1460 C CA . LEU B 1 54 ? -5.305 0.38 11.422 1 94.5 54 LEU B CA 1
ATOM 1461 C C . LEU B 1 54 ? -4.324 1.104 12.336 1 94.5 54 LEU B C 1
ATOM 1463 O O . LEU B 1 54 ? -4.574 2.24 12.742 1 94.5 54 LEU B O 1
ATOM 1467 N N . ASP B 1 55 ? -3.229 0.46 12.625 1 95.19 55 ASP B N 1
ATOM 1468 C CA . ASP B 1 55 ? -2.189 1.152 13.383 1 95.19 55 ASP B CA 1
ATOM 1469 C C . ASP B 1 55 ? -1.353 2.049 12.469 1 95.19 55 ASP B C 1
ATOM 1471 O O . ASP B 1 55 ? -1.513 2.025 11.25 1 95.19 55 ASP B O 1
ATOM 1475 N N . GLN B 1 56 ? -0.533 2.871 13.109 1 93.38 56 GLN B N 1
ATOM 1476 C CA . GLN B 1 56 ? 0.219 3.896 12.391 1 93.38 56 GLN B CA 1
ATOM 1477 C C . GLN B 1 56 ? 1.165 3.273 11.375 1 93.38 56 GLN B C 1
ATOM 1479 O O . GLN B 1 56 ? 1.271 3.754 10.242 1 93.38 56 GLN B O 1
ATOM 1484 N N . PRO B 1 57 ? 1.901 2.168 11.656 1 94.19 57 PRO B N 1
ATOM 1485 C CA . PRO B 1 57 ? 2.795 1.568 10.664 1 94.19 57 PRO B CA 1
ATOM 1486 C C . PRO B 1 57 ? 2.057 1.087 9.422 1 94.19 57 PRO B C 1
ATOM 1488 O O . PRO B 1 57 ? 2.561 1.233 8.305 1 94.19 57 PRO B O 1
ATOM 1491 N N . ARG B 1 58 ? 0.864 0.583 9.578 1 96.5 58 ARG B N 1
ATOM 1492 C CA . ARG B 1 58 ? 0.096 0.114 8.43 1 96.5 58 ARG B CA 1
ATOM 1493 C C . ARG B 1 58 ? -0.407 1.284 7.594 1 96.5 58 ARG B C 1
ATOM 1495 O O . ARG B 1 58 ? -0.442 1.205 6.367 1 96.5 58 ARG B O 1
ATOM 1502 N N . ARG B 1 59 ? -0.827 2.365 8.227 1 97.75 59 ARG B N 1
ATOM 1503 C CA . ARG B 1 59 ? -1.221 3.562 7.492 1 97.75 59 ARG B CA 1
ATOM 1504 C C . ARG B 1 59 ? -0.049 4.125 6.691 1 97.75 59 ARG B C 1
ATOM 1506 O O . ARG B 1 59 ? -0.21 4.512 5.531 1 97.75 59 ARG B O 1
ATOM 1513 N N . SER B 1 60 ? 1.118 4.168 7.328 1 97.69 60 SER B N 1
ATOM 1514 C CA . SER B 1 60 ? 2.32 4.625 6.637 1 97.69 60 SER B CA 1
ATOM 1515 C C . SER B 1 60 ? 2.658 3.717 5.457 1 97.69 60 SER B C 1
ATOM 1517 O O . SER B 1 60 ? 3.014 4.195 4.383 1 97.69 60 SER B O 1
ATOM 1519 N N . LEU B 1 61 ? 2.564 2.432 5.699 1 98.12 61 LEU B N 1
ATOM 1520 C CA . LEU B 1 61 ? 2.854 1.453 4.656 1 98.12 61 LEU B CA 1
ATOM 1521 C C . LEU B 1 61 ? 1.95 1.666 3.447 1 98.12 61 LEU B C 1
ATOM 1523 O O . LEU B 1 61 ? 2.426 1.688 2.309 1 98.12 61 LEU B O 1
ATOM 1527 N N . ILE B 1 62 ? 0.649 1.827 3.668 1 98.69 62 ILE B N 1
ATOM 1528 C CA . ILE B 1 62 ? -0.314 2.074 2.6 1 98.69 62 ILE B CA 1
ATOM 1529 C C . ILE B 1 62 ? 0.07 3.344 1.843 1 98.69 62 ILE B C 1
ATOM 1531 O O . ILE B 1 62 ? 0.15 3.338 0.612 1 98.69 62 ILE B O 1
ATOM 1535 N N . THR B 1 63 ? 0.316 4.398 2.535 1 98.69 63 THR B N 1
ATOM 1536 C CA . THR B 1 63 ? 0.569 5.703 1.934 1 98.69 63 THR B CA 1
ATOM 1537 C C . THR B 1 63 ? 1.868 5.688 1.132 1 98.69 63 THR B C 1
ATOM 1539 O O . THR B 1 63 ? 1.903 6.141 -0.013 1 98.69 63 THR B O 1
ATOM 1542 N N . MET B 1 64 ? 2.938 5.082 1.709 1 98.75 64 MET B N 1
ATOM 1543 C CA . MET B 1 64 ? 4.191 4.953 0.974 1 98.75 64 MET B CA 1
ATOM 1544 C C . MET B 1 64 ? 3.996 4.129 -0.295 1 98.75 64 MET B C 1
ATOM 1546 O O . MET B 1 64 ? 4.551 4.457 -1.345 1 98.75 64 MET B O 1
ATOM 1550 N N . THR B 1 65 ? 3.23 3.08 -0.176 1 98.88 65 THR B N 1
ATOM 1551 C CA . THR B 1 65 ? 2.955 2.221 -1.323 1 98.88 65 THR B CA 1
ATOM 1552 C C . THR B 1 65 ? 2.246 3.004 -2.426 1 98.88 65 THR B C 1
ATOM 1554 O O . THR B 1 65 ? 2.617 2.906 -3.598 1 98.88 65 THR B O 1
ATOM 1557 N N . VAL B 1 66 ? 1.263 3.803 -2.064 1 98.88 66 VAL B N 1
ATOM 1558 C CA . VAL B 1 66 ? 0.551 4.625 -3.035 1 98.88 66 VAL B CA 1
ATOM 1559 C C . VAL B 1 66 ? 1.53 5.57 -3.727 1 98.88 66 VAL B C 1
ATOM 1561 O O . VAL B 1 66 ? 1.478 5.746 -4.945 1 98.88 66 VAL B O 1
ATOM 1564 N N . MET B 1 67 ? 2.42 6.191 -2.969 1 98.75 67 MET B N 1
ATOM 1565 C CA . MET B 1 67 ? 3.34 7.176 -3.531 1 98.75 67 MET B CA 1
ATOM 1566 C C . MET B 1 67 ? 4.273 6.531 -4.551 1 98.75 67 MET B C 1
ATOM 1568 O O . MET B 1 67 ? 4.547 7.113 -5.602 1 98.75 67 MET B O 1
ATOM 1572 N N . VAL B 1 68 ? 4.738 5.332 -4.25 1 98.69 68 VAL B N 1
ATOM 1573 C CA . VAL B 1 68 ? 5.598 4.617 -5.188 1 98.69 68 VAL B CA 1
ATOM 1574 C C . VAL B 1 68 ? 4.805 4.242 -6.438 1 98.69 68 VAL B C 1
ATOM 1576 O O . VAL B 1 68 ? 5.262 4.469 -7.562 1 98.69 68 VAL B O 1
ATOM 1579 N N . ALA B 1 69 ? 3.643 3.719 -6.242 1 98.75 69 ALA B N 1
ATOM 1580 C CA . ALA B 1 69 ? 2.812 3.248 -7.348 1 98.75 69 ALA B CA 1
ATOM 1581 C C . ALA B 1 69 ? 2.43 4.398 -8.273 1 98.75 69 ALA B C 1
ATOM 1583 O O . ALA B 1 69 ? 2.332 4.215 -9.492 1 98.75 69 ALA B O 1
ATOM 1584 N N . MET B 1 70 ? 2.264 5.547 -7.703 1 98.06 70 MET B N 1
ATOM 1585 C CA . MET B 1 70 ? 1.834 6.711 -8.477 1 98.06 70 MET B CA 1
ATOM 1586 C C . MET B 1 70 ? 3.033 7.539 -8.922 1 98.06 70 MET B C 1
ATOM 1588 O O . MET B 1 70 ? 2.869 8.648 -9.438 1 98.06 70 MET B O 1
ATOM 1592 N N . ARG B 1 71 ? 4.254 7.117 -8.648 1 97.75 71 ARG B N 1
ATOM 1593 C CA . ARG B 1 71 ? 5.492 7.754 -9.086 1 97.75 71 ARG B CA 1
ATOM 1594 C C . ARG B 1 71 ? 5.645 9.141 -8.477 1 97.75 71 ARG B C 1
ATOM 1596 O O . ARG B 1 71 ? 5.875 10.117 -9.188 1 97.75 71 ARG B O 1
ATOM 1603 N N . GLN B 1 72 ? 5.508 9.195 -7.184 1 97.75 72 GLN B N 1
ATOM 1604 C CA . GLN B 1 72 ? 5.672 10.406 -6.387 1 97.75 72 GLN B CA 1
ATOM 1605 C C . GLN B 1 72 ? 6.852 10.273 -5.426 1 97.75 72 GLN B C 1
ATOM 1607 O O . GLN B 1 72 ? 6.664 10.211 -4.207 1 97.75 72 GLN B O 1
ATOM 1612 N N . PRO B 1 73 ? 8.07 10.398 -5.918 1 97.31 73 PRO B N 1
ATOM 1613 C CA . PRO B 1 73 ? 9.242 10.086 -5.09 1 97.31 73 PRO B CA 1
ATOM 1614 C C . PRO B 1 73 ? 9.438 11.086 -3.953 1 97.31 73 PRO B C 1
ATOM 1616 O O . PRO B 1 73 ? 9.867 10.703 -2.859 1 97.31 73 PRO B O 1
ATOM 1619 N N . HIS B 1 74 ? 9.172 12.344 -4.199 1 96.88 74 HIS B N 1
ATOM 1620 C CA . HIS B 1 74 ? 9.328 13.32 -3.127 1 96.88 74 HIS B CA 1
ATOM 1621 C C . HIS B 1 74 ? 8.367 13.031 -1.975 1 96.88 74 HIS B C 1
ATOM 1623 O O . HIS B 1 74 ? 8.758 13.086 -0.807 1 96.88 74 HIS B O 1
ATOM 1629 N N . GLU B 1 75 ? 7.098 12.773 -2.34 1 97.94 75 GLU B N 1
ATOM 1630 C CA . GLU B 1 75 ? 6.105 12.43 -1.325 1 97.94 75 GLU B CA 1
ATOM 1631 C C . GLU B 1 75 ? 6.453 11.117 -0.627 1 97.94 75 GLU B C 1
ATOM 1633 O O . GLU B 1 75 ? 6.219 10.969 0.573 1 97.94 75 GLU B O 1
ATOM 1638 N N . PHE B 1 76 ? 7.027 10.148 -1.384 1 98.56 76 PHE B N 1
ATOM 1639 C CA . PHE B 1 76 ? 7.531 8.93 -0.756 1 98.56 76 PHE B CA 1
ATOM 1640 C C . PHE B 1 76 ? 8.531 9.258 0.343 1 98.56 76 PHE B C 1
ATOM 1642 O O . PHE B 1 76 ? 8.461 8.711 1.442 1 98.56 76 PHE B O 1
ATOM 1649 N N . GLY B 1 77 ? 9.469 10.141 0.019 1 98 77 GLY B N 1
ATOM 1650 C CA . GLY B 1 77 ? 10.461 10.531 1.005 1 98 77 GLY B CA 1
ATOM 1651 C C . GLY B 1 77 ? 9.859 11.148 2.25 1 98 77 GLY B C 1
ATOM 1652 O O . GLY B 1 77 ? 10.273 10.836 3.369 1 98 77 GLY B O 1
ATOM 1653 N N . LEU B 1 78 ? 8.922 12.016 2.094 1 97.12 78 LEU B N 1
ATOM 1654 C CA . LEU B 1 78 ? 8.227 12.641 3.213 1 97.12 78 LEU B CA 1
ATOM 1655 C C . LEU B 1 78 ? 7.602 11.594 4.125 1 97.12 78 LEU B C 1
ATOM 1657 O O . LEU B 1 78 ? 7.801 11.617 5.34 1 97.12 78 LEU B O 1
ATOM 1661 N N . HIS B 1 79 ? 6.922 10.695 3.568 1 98 79 HIS B N 1
ATOM 1662 C CA . HIS B 1 79 ? 6.199 9.703 4.359 1 98 79 HIS B CA 1
ATOM 1663 C C . HIS B 1 79 ? 7.141 8.648 4.922 1 98 79 HIS B C 1
ATOM 1665 O O . HIS B 1 79 ? 6.871 8.062 5.973 1 98 79 HIS B O 1
ATOM 1671 N N . MET B 1 80 ? 8.258 8.328 4.184 1 97.81 80 MET B N 1
ATOM 1672 C CA . MET B 1 80 ? 9.281 7.48 4.785 1 97.81 80 MET B CA 1
ATOM 1673 C C . MET B 1 80 ? 9.812 8.094 6.078 1 97.81 80 MET B C 1
ATOM 1675 O O . MET B 1 80 ? 10.016 7.391 7.066 1 97.81 80 MET B O 1
ATOM 1679 N N . ASN B 1 81 ? 10.047 9.43 6.066 1 97.06 81 ASN B N 1
ATOM 1680 C CA . ASN B 1 81 ? 10.469 10.109 7.289 1 97.06 81 ASN B CA 1
ATOM 1681 C C . ASN B 1 81 ? 9.445 9.938 8.406 1 97.06 81 ASN B C 1
ATOM 1683 O O . ASN B 1 81 ? 9.812 9.633 9.547 1 97.06 81 ASN B O 1
ATOM 1687 N N . PHE B 1 82 ? 8.133 10.094 8.07 1 96.31 82 PHE B N 1
ATOM 1688 C CA . PHE B 1 82 ? 7.078 9.898 9.062 1 96.31 82 PHE B CA 1
ATOM 1689 C C . PHE B 1 82 ? 7.129 8.484 9.633 1 96.31 82 PHE B C 1
ATOM 1691 O O . PHE B 1 82 ? 7.051 8.297 10.852 1 96.31 82 PHE B O 1
ATOM 1698 N N . ALA B 1 83 ? 7.27 7.512 8.734 1 96.88 83 ALA B N 1
ATOM 1699 C CA . ALA B 1 83 ? 7.297 6.113 9.156 1 96.88 83 ALA B CA 1
ATOM 1700 C C . ALA B 1 83 ? 8.453 5.852 10.117 1 96.88 83 ALA B C 1
ATOM 1702 O O . ALA B 1 83 ? 8.266 5.219 11.156 1 96.88 83 ALA B O 1
ATOM 1703 N N . LEU B 1 84 ? 9.594 6.344 9.781 1 95.75 84 LEU B N 1
ATOM 1704 C CA . LEU B 1 84 ? 10.781 6.152 10.609 1 95.75 84 LEU B CA 1
ATOM 1705 C C . LEU B 1 84 ? 10.625 6.871 11.945 1 95.75 84 LEU B C 1
ATOM 1707 O O . LEU B 1 84 ? 10.992 6.332 12.992 1 95.75 84 LEU B O 1
ATOM 1711 N N . ASP B 1 85 ? 10.07 8.078 11.961 1 95.44 85 ASP B N 1
ATOM 1712 C CA . ASP B 1 85 ? 9.828 8.844 13.18 1 95.44 85 ASP B CA 1
ATOM 1713 C C . ASP B 1 85 ? 8.922 8.078 14.141 1 95.44 85 ASP B C 1
ATOM 1715 O O . ASP B 1 85 ? 9 8.266 15.359 1 95.44 85 ASP B O 1
ATOM 1719 N N . HIS B 1 86 ? 8.164 7.203 13.617 1 95.44 86 HIS B N 1
ATOM 1720 C CA . HIS B 1 86 ? 7.203 6.48 14.445 1 95.44 86 HIS B CA 1
ATOM 1721 C C . HIS B 1 86 ? 7.598 5.016 14.602 1 95.44 86 HIS B C 1
ATOM 1723 O O . HIS B 1 86 ? 6.742 4.16 14.836 1 95.44 86 HIS B O 1
ATOM 1729 N N . GLY B 1 87 ? 8.844 4.688 14.281 1 94 87 GLY B N 1
ATOM 1730 C CA . GLY B 1 87 ? 9.445 3.451 14.742 1 94 87 GLY B CA 1
ATOM 1731 C C . GLY B 1 87 ? 9.438 2.35 13.703 1 94 87 GLY B C 1
ATOM 1732 O O . GLY B 1 87 ? 9.82 1.213 13.984 1 94 87 GLY B O 1
ATOM 1733 N N . MET B 1 88 ? 8.953 2.6 12.516 1 94.06 88 MET B N 1
ATOM 1734 C CA . MET B 1 88 ? 9.023 1.551 11.5 1 94.06 88 MET B CA 1
ATOM 1735 C C . MET B 1 88 ? 10.469 1.183 11.195 1 94.06 88 MET B C 1
ATOM 1737 O O . MET B 1 88 ? 11.281 2.053 10.883 1 94.06 88 MET B O 1
ATOM 1741 N N . PRO B 1 89 ? 10.758 -0.102 11.305 1 93.62 89 PRO B N 1
ATOM 1742 C CA . PRO B 1 89 ? 12.141 -0.502 11.016 1 93.62 89 PRO B CA 1
ATOM 1743 C C . PRO B 1 89 ? 12.508 -0.311 9.547 1 93.62 89 PRO B C 1
ATOM 1745 O O . PRO B 1 89 ? 11.688 -0.56 8.656 1 93.62 89 PRO B O 1
ATOM 1748 N N . LEU B 1 90 ? 13.711 0.081 9.336 1 93.25 90 LEU B N 1
ATOM 1749 C CA . LEU B 1 90 ? 14.211 0.343 7.992 1 93.25 90 LEU B CA 1
ATOM 1750 C C . LEU B 1 90 ? 14.094 -0.898 7.113 1 93.25 90 LEU B C 1
ATOM 1752 O O . LEU B 1 90 ? 13.727 -0.8 5.941 1 93.25 90 LEU B O 1
ATOM 1756 N N . HIS B 1 91 ? 14.359 -2.068 7.676 1 92.81 91 HIS B N 1
ATOM 1757 C CA . HIS B 1 91 ? 14.32 -3.293 6.883 1 92.81 91 HIS B CA 1
ATOM 1758 C C . HIS B 1 91 ? 12.906 -3.586 6.391 1 92.81 91 HIS B C 1
ATOM 1760 O O . HIS B 1 91 ? 12.727 -4.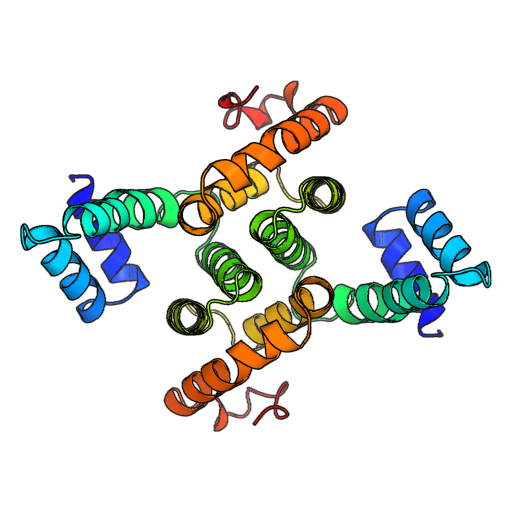168 5.316 1 92.81 91 HIS B O 1
ATOM 1766 N N . GLU B 1 92 ? 11.906 -3.193 7.102 1 94.81 92 GLU B N 1
ATOM 1767 C CA . GLU B 1 92 ? 10.531 -3.41 6.664 1 94.81 92 GLU B CA 1
ATOM 1768 C C . GLU B 1 92 ? 10.172 -2.502 5.492 1 94.81 92 GLU B C 1
ATOM 1770 O O . GLU B 1 92 ? 9.391 -2.885 4.617 1 94.81 92 GLU B O 1
ATOM 1775 N N . ILE B 1 93 ? 10.742 -1.297 5.473 1 96.5 93 ILE B N 1
ATOM 1776 C CA . ILE B 1 93 ? 10.547 -0.402 4.34 1 96.5 93 ILE B CA 1
ATOM 1777 C C . ILE B 1 93 ? 11.188 -0.999 3.092 1 96.5 93 ILE B C 1
ATOM 1779 O O . ILE B 1 93 ? 10.594 -0.989 2.012 1 96.5 93 ILE B O 1
ATOM 1783 N N . GLU B 1 94 ? 12.375 -1.546 3.205 1 95.19 94 GLU B N 1
ATOM 1784 C CA . GLU B 1 94 ? 13.031 -2.215 2.088 1 95.19 94 GLU B CA 1
ATOM 1785 C C . GLU B 1 94 ? 12.203 -3.396 1.588 1 95.19 94 GLU B C 1
ATOM 1787 O O . GLU B 1 94 ? 12.023 -3.566 0.381 1 95.19 94 GLU B O 1
ATOM 1792 N N . GLU B 1 95 ? 11.773 -4.188 2.52 1 96.81 95 GLU B N 1
ATOM 1793 C CA . GLU B 1 95 ? 10.961 -5.34 2.148 1 96.81 95 GLU B CA 1
ATOM 1794 C C . GLU B 1 95 ? 9.688 -4.906 1.425 1 96.81 95 GLU B C 1
ATOM 1796 O O . GLU B 1 95 ? 9.219 -5.59 0.51 1 96.81 95 GLU B O 1
ATOM 1801 N N . ALA B 1 96 ? 9.094 -3.805 1.869 1 97.94 96 ALA B N 1
ATOM 1802 C CA . ALA B 1 96 ? 7.922 -3.277 1.18 1 97.94 96 ALA B CA 1
ATOM 1803 C C . ALA B 1 96 ? 8.258 -2.904 -0.262 1 97.94 96 ALA B C 1
ATOM 1805 O O . ALA B 1 96 ? 7.484 -3.201 -1.179 1 97.94 96 ALA B O 1
ATOM 1806 N N . LEU B 1 97 ? 9.367 -2.246 -0.5 1 97.94 97 LEU B N 1
ATOM 1807 C CA . LEU B 1 97 ? 9.781 -1.873 -1.85 1 97.94 97 LEU B CA 1
ATOM 1808 C C . LEU B 1 97 ? 10 -3.111 -2.713 1 97.94 97 LEU B C 1
ATOM 1810 O O . LEU B 1 97 ? 9.617 -3.133 -3.885 1 97.94 97 LEU B O 1
ATOM 1814 N N . ILE B 1 98 ? 10.602 -4.129 -2.143 1 97.38 98 ILE B N 1
ATOM 1815 C CA . ILE B 1 98 ? 10.82 -5.379 -2.859 1 97.38 98 ILE B CA 1
ATOM 1816 C C . ILE B 1 98 ? 9.477 -6.012 -3.213 1 97.38 98 ILE B C 1
ATOM 1818 O O . ILE B 1 98 ? 9.281 -6.477 -4.34 1 97.38 98 ILE B O 1
ATOM 1822 N N . GLN B 1 99 ? 8.547 -6.016 -2.287 1 98.12 99 GLN B N 1
ATOM 1823 C CA . GLN B 1 99 ? 7.219 -6.57 -2.516 1 98.12 99 GLN B CA 1
ATOM 1824 C C . GLN B 1 99 ? 6.512 -5.855 -3.662 1 98.12 99 GLN B C 1
ATOM 1826 O O . GLN B 1 99 ? 5.75 -6.473 -4.41 1 98.12 99 GLN B O 1
ATOM 1831 N N . MET B 1 100 ? 6.785 -4.574 -3.818 1 98.5 100 MET B N 1
ATOM 1832 C CA . MET B 1 100 ? 6.117 -3.752 -4.824 1 98.5 100 MET B CA 1
ATOM 1833 C C . MET B 1 100 ? 6.723 -3.986 -6.207 1 98.5 100 MET B C 1
ATOM 1835 O O . MET B 1 100 ? 6.082 -3.717 -7.223 1 98.5 100 MET B O 1
ATOM 1839 N N . LEU B 1 101 ? 7.855 -4.465 -6.344 1 97.62 101 LEU B N 1
ATOM 1840 C CA . LEU B 1 101 ? 8.695 -4.473 -7.535 1 97.62 101 LEU B CA 1
ATOM 1841 C C . LEU B 1 101 ? 7.98 -5.141 -8.703 1 97.62 101 LEU B C 1
ATOM 1843 O O . LEU B 1 101 ? 7.883 -4.566 -9.789 1 97.62 101 LEU B O 1
ATOM 1847 N N . PRO B 1 102 ? 7.395 -6.336 -8.516 1 97.44 102 PRO B N 1
ATOM 1848 C CA . PRO B 1 102 ? 6.781 -6.984 -9.672 1 97.44 102 PRO B CA 1
ATOM 1849 C C . PRO B 1 102 ? 5.574 -6.215 -10.211 1 97.44 102 PRO B C 1
ATOM 1851 O O . PRO B 1 102 ? 5.148 -6.438 -11.344 1 97.44 102 PRO B O 1
ATOM 1854 N N . TYR B 1 103 ? 5.09 -5.34 -9.469 1 97.88 103 TYR B N 1
ATOM 1855 C CA . TYR B 1 103 ? 3.842 -4.676 -9.82 1 97.88 103 TYR B CA 1
ATOM 1856 C C . TYR B 1 103 ? 4.102 -3.281 -10.375 1 97.88 103 TYR B C 1
ATOM 1858 O O . TYR B 1 103 ? 3.471 -2.861 -11.344 1 97.88 103 TYR B O 1
ATOM 1866 N N . VAL B 1 104 ? 5.062 -2.562 -9.805 1 98.06 104 VAL B N 1
ATOM 1867 C CA . VAL B 1 104 ? 5.281 -1.175 -10.195 1 98.06 104 VAL B CA 1
ATOM 1868 C C . VAL B 1 104 ? 6.461 -1.087 -11.156 1 98.06 104 VAL B C 1
ATOM 1870 O O . VAL B 1 104 ? 6.641 -0.076 -11.836 1 98.06 104 VAL B O 1
ATOM 1873 N N . GLY B 1 105 ? 7.398 -2.098 -11.109 1 97.06 105 GLY B N 1
ATOM 1874 C CA . GLY B 1 105 ? 8.539 -2.145 -12.016 1 97.06 105 GLY B CA 1
ATOM 1875 C C . GLY B 1 105 ? 9.773 -1.475 -11.445 1 97.06 105 GLY B C 1
ATOM 1876 O O . GLY B 1 105 ? 9.68 -0.66 -10.531 1 97.06 105 GLY B O 1
ATOM 1877 N N . PHE B 1 106 ? 10.898 -1.741 -12.07 1 95.75 106 PHE B N 1
ATOM 1878 C CA . PHE B 1 106 ? 12.195 -1.269 -11.617 1 95.75 106 PHE B CA 1
ATOM 1879 C C . PHE B 1 106 ? 12.281 0.25 -11.711 1 95.75 106 PHE B C 1
ATOM 1881 O O . PHE B 1 106 ? 12.82 0.902 -10.812 1 95.75 106 PHE B O 1
ATOM 1888 N N . PRO B 1 107 ? 11.719 0.827 -12.727 1 95.75 107 PRO B N 1
ATOM 1889 C CA . PRO B 1 107 ? 11.867 2.283 -12.797 1 95.75 107 PRO B CA 1
ATOM 1890 C C . PRO B 1 107 ? 11.211 3.002 -11.617 1 95.75 107 PRO B C 1
ATOM 1892 O O . PRO B 1 107 ? 11.758 3.984 -11.117 1 95.75 107 PRO B O 1
ATOM 1895 N N . ALA B 1 108 ? 10.031 2.521 -11.195 1 97.44 108 ALA B N 1
ATOM 1896 C CA . ALA B 1 108 ? 9.359 3.129 -10.047 1 97.44 108 ALA B CA 1
ATOM 1897 C C . ALA B 1 108 ? 10.211 2.994 -8.789 1 97.44 108 ALA B C 1
ATOM 1899 O O . ALA B 1 108 ? 10.375 3.959 -8.039 1 97.44 108 ALA B O 1
ATOM 1900 N N . ILE B 1 109 ? 10.773 1.85 -8.602 1 97.38 109 ILE B N 1
ATOM 1901 C CA . ILE B 1 109 ? 11.586 1.582 -7.422 1 97.38 109 ILE B CA 1
ATOM 1902 C C . ILE B 1 109 ? 12.875 2.393 -7.492 1 97.38 109 ILE B C 1
ATOM 1904 O O . ILE B 1 109 ? 13.281 3.014 -6.504 1 97.38 109 ILE B O 1
ATOM 1908 N N . SER B 1 110 ? 13.453 2.422 -8.625 1 96 110 SER B N 1
ATOM 1909 C CA . SER B 1 110 ? 14.711 3.141 -8.812 1 96 110 SER B CA 1
ATOM 1910 C C . SER B 1 110 ? 14.539 4.633 -8.562 1 96 110 SER B C 1
ATOM 1912 O O . SER B 1 110 ? 15.492 5.32 -8.188 1 96 110 SER B O 1
ATOM 1914 N N . SER B 1 111 ? 13.375 5.129 -8.727 1 96.94 111 SER B N 1
ATOM 1915 C CA . SER B 1 111 ? 13.117 6.555 -8.539 1 96.94 111 SER B CA 1
ATOM 1916 C C . SER B 1 111 ? 13.086 6.922 -7.059 1 96.94 111 SER B C 1
ATOM 1918 O O . SER B 1 111 ? 13.312 8.078 -6.695 1 96.94 111 SER B O 1
ATOM 1920 N N . VAL B 1 112 ? 12.805 5.953 -6.199 1 97.69 112 VAL B N 1
ATOM 1921 C CA . VAL B 1 112 ? 12.664 6.289 -4.789 1 97.69 112 VAL B CA 1
ATOM 1922 C C . VAL B 1 112 ? 13.93 5.887 -4.035 1 97.69 112 VAL B C 1
ATOM 1924 O O . VAL B 1 112 ? 14.172 6.355 -2.92 1 97.69 112 VAL B O 1
ATOM 1927 N N . LEU B 1 113 ? 14.797 5.078 -4.66 1 96.31 113 LEU B N 1
ATOM 1928 C CA . LEU B 1 113 ? 15.969 4.551 -3.969 1 96.31 113 LEU B CA 1
ATOM 1929 C C . LEU B 1 113 ? 16.938 5.672 -3.623 1 96.31 113 LEU B C 1
ATOM 1931 O O . LEU B 1 113 ? 17.453 5.73 -2.504 1 96.31 113 LEU B O 1
ATOM 1935 N N . PRO B 1 114 ? 17.234 6.613 -4.504 1 94.88 114 PRO B N 1
ATOM 1936 C CA . PRO B 1 114 ? 18.141 7.703 -4.133 1 94.88 114 PRO B CA 1
ATOM 1937 C C . PRO B 1 114 ? 17.594 8.547 -2.979 1 94.88 114 PRO B C 1
ATOM 1939 O O . PRO B 1 114 ? 18.375 9.023 -2.148 1 94.88 114 PRO B O 1
ATOM 1942 N N . ILE B 1 115 ? 16.328 8.719 -2.904 1 96.75 115 ILE B N 1
ATOM 1943 C CA . ILE B 1 115 ? 15.695 9.484 -1.836 1 96.75 115 ILE B CA 1
ATOM 1944 C C . ILE B 1 115 ? 15.812 8.727 -0.517 1 96.75 115 ILE B C 1
ATOM 1946 O O . ILE B 1 115 ? 16.156 9.305 0.512 1 96.75 115 ILE B O 1
ATOM 1950 N N . ALA B 1 116 ? 15.508 7.473 -0.615 1 95.88 116 ALA B N 1
ATOM 1951 C CA . ALA B 1 116 ? 15.633 6.629 0.571 1 95.88 116 ALA B CA 1
ATOM 1952 C C . ALA B 1 116 ? 17.078 6.633 1.09 1 95.88 116 ALA B C 1
ATOM 1954 O O . ALA B 1 116 ? 17.297 6.75 2.295 1 95.88 116 ALA B O 1
ATOM 1955 N N . THR B 1 117 ? 17.984 6.539 0.16 1 93.75 117 THR B N 1
ATOM 1956 C CA . THR B 1 117 ? 19.391 6.5 0.526 1 93.75 117 THR B CA 1
ATOM 1957 C C . THR B 1 117 ? 19.812 7.805 1.195 1 93.75 117 THR B C 1
ATOM 1959 O O . THR B 1 117 ? 20.562 7.797 2.172 1 93.75 117 THR B O 1
ATOM 1962 N N . LYS B 1 118 ? 19.391 8.859 0.716 1 95.12 118 LYS B N 1
ATOM 1963 C CA . LYS B 1 118 ? 19.672 10.164 1.315 1 95.12 118 LYS B CA 1
ATOM 1964 C C . LYS B 1 118 ? 19.125 10.25 2.736 1 95.12 118 LYS B C 1
ATOM 1966 O O . LYS B 1 118 ? 19.812 10.711 3.648 1 95.12 118 LYS B O 1
ATOM 1971 N N . ILE B 1 119 ? 17.906 9.797 2.955 1 95.81 119 ILE B N 1
ATOM 1972 C CA . ILE B 1 119 ? 17.281 9.82 4.27 1 95.81 119 ILE B CA 1
ATOM 1973 C C . ILE B 1 119 ? 18.062 8.938 5.234 1 95.81 119 ILE B C 1
ATOM 1975 O O . ILE B 1 119 ? 18.312 9.328 6.379 1 95.81 119 ILE B O 1
ATOM 1979 N N . ILE B 1 120 ? 18.469 7.801 4.77 1 93.69 120 ILE B N 1
ATOM 1980 C CA . ILE B 1 120 ? 19.234 6.848 5.574 1 93.69 120 ILE B CA 1
ATOM 1981 C C . ILE B 1 120 ? 20.547 7.48 6.023 1 93.69 120 ILE B C 1
ATOM 1983 O O . ILE B 1 120 ? 20.922 7.391 7.195 1 93.69 120 ILE B O 1
ATOM 1987 N N . ALA B 1 121 ? 21.203 8.117 5.113 1 91.56 121 ALA B N 1
ATOM 1988 C CA . ALA B 1 121 ? 22.469 8.781 5.41 1 91.56 121 ALA B CA 1
ATOM 1989 C C . ALA B 1 121 ? 22.281 9.93 6.398 1 91.56 121 ALA B C 1
ATOM 1991 O O . ALA B 1 121 ? 23.031 10.055 7.367 1 91.56 121 ALA B O 1
ATOM 1992 N N . GLU B 1 122 ? 21.266 10.719 6.191 1 93.56 122 GLU B N 1
ATOM 1993 C CA . GLU B 1 122 ? 20.984 11.867 7.043 1 93.56 122 GLU B CA 1
ATOM 1994 C C . GLU B 1 122 ? 20.656 11.43 8.469 1 93.56 122 GLU B C 1
ATOM 1996 O O . GLU B 1 122 ? 20.969 12.141 9.43 1 93.56 122 GLU B O 1
ATOM 2001 N N . ARG B 1 123 ? 20.109 10.266 8.578 1 92.94 123 ARG B N 1
ATOM 2002 C CA . ARG B 1 123 ? 19.734 9.766 9.898 1 92.94 123 ARG B CA 1
ATOM 2003 C C . ARG B 1 123 ? 20.844 8.93 10.516 1 92.94 123 ARG B C 1
ATOM 2005 O O . ARG B 1 123 ? 20.719 8.484 11.656 1 92.94 123 ARG B O 1
ATOM 2012 N N . GLY B 1 124 ? 21.844 8.641 9.75 1 88.88 124 GLY B N 1
ATOM 2013 C CA . GLY B 1 124 ? 23 7.91 10.242 1 88.88 124 GLY B CA 1
ATOM 2014 C C . GLY B 1 124 ? 22.766 6.41 10.312 1 88.88 124 GLY B C 1
ATOM 2015 O O . GLY B 1 124 ? 23.453 5.711 11.062 1 88.88 124 GLY B O 1
ATOM 2016 N N . PHE B 1 125 ? 21.75 5.922 9.688 1 85.25 125 PHE B N 1
ATOM 2017 C CA . PHE B 1 125 ? 21.438 4.496 9.734 1 85.25 125 PHE B CA 1
ATOM 2018 C C . PHE B 1 125 ? 22.516 3.691 9.008 1 85.25 125 PHE B C 1
ATOM 2020 O O . PHE B 1 125 ? 22.656 2.488 9.242 1 85.25 125 PHE B O 1
ATOM 2027 N N . ASP B 1 126 ? 23.172 4.258 8.078 1 76.81 126 ASP B N 1
ATOM 2028 C CA . ASP B 1 126 ? 24.219 3.574 7.312 1 76.81 126 ASP B CA 1
ATOM 2029 C C . ASP B 1 126 ? 25.469 3.373 8.156 1 76.81 126 ASP B C 1
ATOM 2031 O O . ASP B 1 126 ? 26.391 2.66 7.754 1 76.81 126 ASP B O 1
ATOM 2035 N N . LYS B 1 127 ? 25.531 3.959 9.188 1 73.81 127 LYS B N 1
ATOM 2036 C CA . LYS B 1 127 ? 26.703 3.854 10.047 1 73.81 127 LYS B CA 1
ATOM 2037 C C . LYS B 1 127 ? 26.5 2.773 11.109 1 73.81 127 LYS B C 1
ATOM 2039 O O . LYS B 1 127 ? 27.438 2.412 11.82 1 73.81 127 LYS B O 1
ATOM 2044 N N . THR B 1 128 ? 25.203 2.318 11.242 1 63.94 128 THR B N 1
ATOM 2045 C CA . THR B 1 128 ? 24.938 1.38 12.328 1 63.94 128 THR B CA 1
ATOM 2046 C C . THR B 1 128 ? 24.844 -0.047 11.797 1 63.94 128 THR B C 1
ATOM 2048 O O . THR B 1 128 ? 24.562 -0.254 10.609 1 63.94 128 THR B O 1
ATOM 2051 N N . SER B 1 129 ? 25.281 -1.1 12.555 1 55.09 129 SER B N 1
ATOM 2052 C CA . SER B 1 129 ? 25.375 -2.529 12.266 1 55.09 129 SER B CA 1
ATOM 2053 C C . SER B 1 129 ? 24 -3.102 11.898 1 55.09 129 SER B C 1
ATOM 2055 O O . SER B 1 129 ? 23.922 -4.219 11.375 1 55.09 129 SER B O 1
ATOM 2057 N N . ASP B 1 130 ? 23.078 -2.471 12.438 1 52.75 130 ASP B N 1
ATOM 2058 C CA . ASP B 1 130 ? 21.797 -3.125 12.289 1 52.75 130 ASP B CA 1
ATOM 2059 C C . ASP B 1 130 ? 21.344 -3.143 10.828 1 52.75 130 ASP B C 1
ATOM 2061 O O . ASP B 1 130 ? 20.312 -3.738 10.492 1 52.75 130 ASP B O 1
ATOM 2065 N N . TYR B 1 131 ? 22.141 -2.307 10.109 1 52.44 131 TYR B N 1
ATOM 2066 C CA . TYR B 1 131 ? 21.859 -2.303 8.68 1 52.44 131 TYR B CA 1
ATOM 2067 C C . TYR B 1 131 ? 22.453 -3.537 8.008 1 52.44 131 TYR B C 1
ATOM 2069 O O . TYR B 1 131 ? 22.562 -3.592 6.781 1 52.44 131 TYR B O 1
ATOM 2077 N N . ALA B 1 132 ? 23.109 -4.348 8.594 1 46.66 132 ALA B N 1
ATOM 2078 C CA . ALA B 1 132 ? 23.781 -5.457 7.922 1 46.66 132 ALA B CA 1
ATOM 2079 C C . ALA B 1 132 ? 23 -5.902 6.688 1 46.66 132 ALA B C 1
ATOM 2081 O O . ALA B 1 132 ? 23.594 -6.285 5.676 1 46.66 132 ALA B O 1
ATOM 2082 N N . GLY B 1 133 ? 21.719 -5.961 6.695 1 43.31 133 GLY B N 1
ATOM 2083 C CA . GLY B 1 133 ? 21.141 -6.527 5.492 1 43.31 133 GLY B CA 1
ATOM 2084 C C . GLY B 1 133 ? 21.156 -5.574 4.309 1 43.31 133 GLY B C 1
ATOM 2085 O O . GLY B 1 133 ? 20.844 -5.965 3.186 1 43.31 133 GLY B O 1
ATOM 2086 N N . HIS B 1 134 ? 21.078 -4.129 4.582 1 46.69 134 HIS B N 1
ATOM 2087 C CA . HIS B 1 134 ? 20.719 -3.352 3.402 1 46.69 134 HIS B CA 1
ATOM 2088 C C . HIS B 1 134 ? 21.953 -2.764 2.732 1 46.69 134 HIS B C 1
ATOM 2090 O O . HIS B 1 134 ? 21.875 -1.704 2.105 1 46.69 134 HIS B O 1
ATOM 2096 N N . ARG B 1 135 ? 23.047 -3.299 2.906 1 43.91 135 ARG B N 1
ATOM 2097 C CA . ARG B 1 135 ? 24.25 -2.645 2.404 1 43.91 135 ARG B CA 1
ATOM 2098 C C . ARG B 1 135 ? 24.188 -2.439 0.895 1 43.91 135 ARG B C 1
ATOM 2100 O O . ARG B 1 135 ? 25.125 -1.937 0.283 1 43.91 135 ARG B O 1
ATOM 2107 N N . GLY B 1 136 ? 23.312 -3.064 0.246 1 42.28 136 GLY B N 1
ATOM 2108 C CA . GLY B 1 136 ? 23.703 -3.002 -1.156 1 42.28 136 GLY B CA 1
ATOM 2109 C C . GLY B 1 136 ? 23.562 -1.613 -1.751 1 42.28 136 GLY B C 1
ATOM 2110 O O . GLY B 1 136 ? 23.859 -1.406 -2.932 1 42.28 136 GLY B O 1
ATOM 2111 N N . LEU B 1 137 ? 22.438 -1.005 -1.49 1 43.12 137 LEU B N 1
ATOM 2112 C CA . LEU B 1 137 ? 22.297 0.103 -2.43 1 43.12 137 LEU B CA 1
ATOM 2113 C C . LEU B 1 137 ? 23.375 1.163 -2.178 1 43.12 137 LEU B C 1
ATOM 2115 O O . LEU B 1 137 ? 23.438 2.16 -2.898 1 43.12 137 LEU B O 1
ATOM 2119 N N . LEU B 1 138 ? 23.875 1.054 -0.951 1 37.81 138 LEU B N 1
ATOM 2120 C CA . LEU B 1 138 ? 24.828 2.143 -0.727 1 37.81 138 LEU B CA 1
ATOM 2121 C C . LEU B 1 138 ? 26.203 1.803 -1.305 1 37.81 138 LEU B C 1
ATOM 2123 O O . LEU B 1 138 ? 26.641 0.655 -1.223 1 37.81 138 LEU B O 1
#

Secondary structure (DSSP, 8-state):
--HHHHHHHHHHHHH-HHHHHHHHHHHHS-STTHHHHHHIIIIIITTGGG-SSS-HHHHHHHHHHHHHHTT-HHHHHHHHHHHHHTT--HHHHHHHHHHHHHHH-HHHHHHHHHHHHHHHHHHTGGGSTT--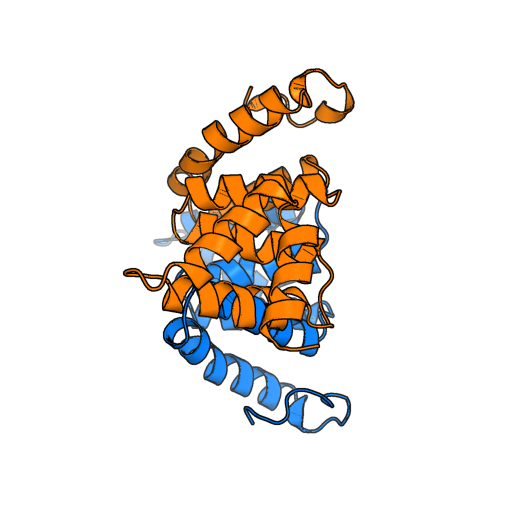S--S--/--HHHHHHHHHHHHH-HHHHHHHHHHHHS-STTHHHHHHIIIIIITTGGG-SSS-HHHHHHHHHHHHHHTT-HHHHHHHHHHHHHTT--HHHHHHHHHHHHHHH-HHHHHHHHHHHHHHHHHHTGGGSGGGGGGTT--

pLDDT: mean 91.98, std 13.57, range [37.81, 98.88]

Sequence (276 aa):
MTARDKGNAATRELMGTEQSERLATAAASDTFGADIAGYAIDHVFGDIWTRKGLDQPRRSLITMTVMVAMRQPHEFGLHMNFALDHGMPLHEIEEALIQMLPYVGFPAISSVLPIATKIIAERGFDKTSDYAGHRGLLMTARDKGNAATRELMGTEQSERLATAAASDTFGADIAGYAIDHVFGDIWTRKGLDQPRRSLITMTVMVAMRQPHEFGLHMNFALDHGMPLHEIEEALIQMLPYVGFPAISSVLPIATKIIAERGFDKTSDYAGHRGLL